Protein AF-A0A317JR10-F1 (afdb_monomer)

Mean predicted aligned error: 4.21 Å

Nearest PDB structures (foldseek):
  6n2o-assembly1_A  TM=9.061E-01  e=7.602E-23  Magnetococcus marinus MC-1
  5b46-assembly1_A  TM=8.516E-01  e=2.090E-18 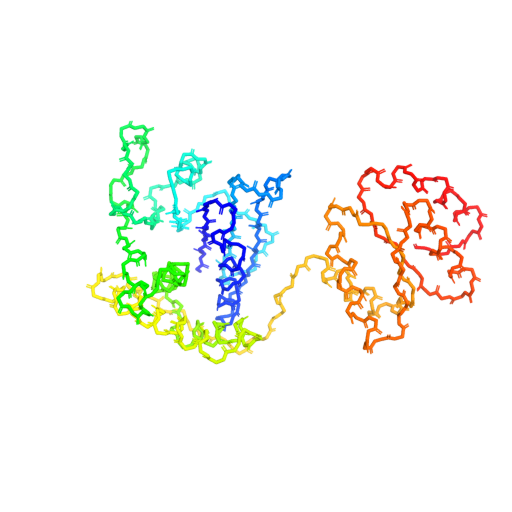 Sulfurisphaera tokodaii str. 7
  5b48-assembly1_A  TM=7.801E-01  e=1.733E-15  Sulfurisphaera tokodaii str. 7
  3g2e-assembly1_D  TM=8.354E-01  e=4.703E-12  Campylobacter jejuni
  9bt4-assembly1_F  TM=7.610E-01  e=2.482E-09  Methanosarcina acetivorans C2A

InterPro domains:
  IPR002869 Pyruvate-flavodoxin oxidoreductase, central domain [G3DSA:3.40.920.10] (1-189)
  IPR002869 Pyruvate-flavodoxin oxidoreductase, central domain [SSF53323] (1-219)
  IPR002880 Pyruvate flavodoxin/ferredoxin oxidoreductase, pyrimidine binding domain [PF01855] (210-294)
  IPR002880 Pyruvate flavodoxin/ferredoxin oxidoreductase, pyrimidine binding domain [cd07034] (203-294)
  IPR019752 Pyruvate/ketoisovalerate oxidoreductase, catalytic domain [PF01558] (4-178)
  IPR029061 Thiamin diphosphate-binding fold [SSF52518] (199-294)
  IPR050722 Pyruvate:ferredoxin/flavodoxin oxidoreductase [PTHR32154] (196-294)

Organism: NCBI:txid2081795

Solvent-accessible surface area (backbone atoms only — not comparable to full-atom values): 15747 Å² total; per-residue (Å²): 105,77,46,29,37,35,36,27,28,51,51,87,67,51,45,65,61,50,34,51,52,52,46,52,38,43,39,58,36,47,30,31,62,40,77,52,73,49,68,60,104,52,97,72,52,60,66,28,37,13,34,33,36,38,18,76,52,89,58,91,69,88,72,76,62,39,41,35,39,40,35,72,40,70,63,35,47,72,77,43,54,90,25,56,50,95,78,24,36,34,40,30,32,60,87,82,47,85,76,72,58,86,80,42,79,87,63,56,75,89,29,57,42,79,42,59,31,49,56,53,10,24,75,55,54,76,42,50,81,38,21,56,46,20,52,50,31,35,50,29,29,49,64,13,49,54,66,70,56,44,48,51,50,50,41,63,74,32,50,92,71,34,71,67,58,28,52,42,45,47,45,15,28,53,53,23,44,52,51,23,52,75,71,65,39,49,37,92,62,63,57,64,69,46,87,65,85,77,88,90,73,53,74,41,53,52,51,43,52,51,38,52,75,69,54,41,32,35,40,17,25,31,85,39,84,80,35,38,58,29,52,54,49,46,54,59,45,34,80,80,44,87,37,46,67,41,82,35,95,37,39,54,54,6,47,51,52,18,45,55,43,20,74,76,72,44,45,22,35,65,53,62,39,76,74,44,47,65,58,28,48,69,56,56,52,48,29,64,76,68,71,49,67,106

Structure (mmCIF, N/CA/C/O backbone):
data_AF-A0A317JR10-F1
#
_entry.id   AF-A0A317JR10-F1
#
loop_
_atom_site.group_PDB
_atom_site.id
_atom_site.type_symbol
_atom_site.label_atom_id
_atom_site.label_alt_id
_atom_site.label_comp_id
_atom_site.label_asym_id
_atom_site.label_entity_id
_atom_site.label_seq_id
_atom_site.pdbx_PDB_ins_code
_atom_site.Cartn_x
_atom_site.Cartn_y
_atom_site.Cartn_z
_atom_site.occupancy
_atom_site.B_iso_or_equiv
_atom_site.auth_seq_id
_atom_site.auth_comp_id
_atom_site.auth_asym_id
_atom_site.auth_atom_id
_atom_site.pdbx_PDB_model_num
ATOM 1 N N . MET A 1 1 ? -18.566 13.681 0.577 1.00 86.88 1 MET A N 1
ATOM 2 C CA . MET A 1 1 ? -18.048 12.962 1.760 1.00 86.88 1 MET A CA 1
ATOM 3 C C . MET A 1 1 ? -16.540 12.887 1.628 1.00 86.88 1 MET A C 1
ATOM 5 O O . MET A 1 1 ? -16.076 12.536 0.557 1.00 86.88 1 MET A O 1
ATOM 9 N N . VAL A 1 2 ? -15.797 13.249 2.677 1.00 93.31 2 VAL A N 1
ATOM 10 C CA . VAL A 1 2 ? -14.330 13.133 2.734 1.00 93.31 2 VAL A CA 1
ATOM 11 C C . VAL A 1 2 ? -13.972 12.500 4.073 1.00 93.31 2 VAL A C 1
ATOM 13 O O . VAL A 1 2 ? -14.478 12.935 5.108 1.00 93.31 2 VAL A O 1
ATOM 16 N N . CYS A 1 3 ? -13.129 11.473 4.062 1.00 96.56 3 CYS A N 1
ATOM 17 C CA . CYS A 1 3 ? -12.593 10.850 5.266 1.00 96.56 3 CYS A CA 1
ATOM 18 C C . CYS A 1 3 ? -11.108 10.561 5.072 1.00 96.56 3 CYS A C 1
ATOM 20 O O . CYS A 1 3 ? -10.709 9.928 4.098 1.00 96.56 3 CYS A O 1
ATOM 22 N N . ASN A 1 4 ? -10.295 11.036 6.005 1.00 97.62 4 ASN A N 1
ATOM 23 C CA . ASN A 1 4 ? -8.874 10.747 6.051 1.00 97.62 4 ASN A CA 1
ATOM 24 C C . ASN A 1 4 ? -8.627 9.728 7.164 1.00 97.62 4 ASN A C 1
ATOM 26 O O . ASN A 1 4 ? -8.672 10.069 8.350 1.00 97.62 4 ASN A O 1
ATOM 30 N N . TRP A 1 5 ? -8.478 8.462 6.789 1.00 98.50 5 TRP A N 1
ATOM 31 C CA . TRP A 1 5 ? -8.300 7.352 7.720 1.00 98.50 5 TRP A CA 1
ATOM 32 C C . TRP A 1 5 ? -6.815 7.022 7.854 1.00 98.50 5 TRP A C 1
ATOM 34 O O . TRP A 1 5 ? -6.110 6.949 6.851 1.00 98.50 5 TRP A O 1
ATOM 44 N N . LYS A 1 6 ? -6.328 6.806 9.074 1.00 98.44 6 LYS A N 1
ATOM 45 C CA . LYS A 1 6 ? -4.927 6.470 9.338 1.00 98.44 6 LYS A CA 1
ATOM 46 C C . LYS A 1 6 ? -4.831 5.340 10.346 1.00 98.44 6 LYS A C 1
ATOM 48 O O . LYS A 1 6 ? -5.554 5.331 11.338 1.00 98.44 6 LYS A O 1
ATOM 53 N N . ILE A 1 7 ? -3.916 4.410 10.110 1.00 98.06 7 ILE A N 1
ATOM 54 C CA . ILE A 1 7 ? -3.499 3.392 11.074 1.00 98.06 7 ILE A CA 1
ATOM 55 C C . ILE A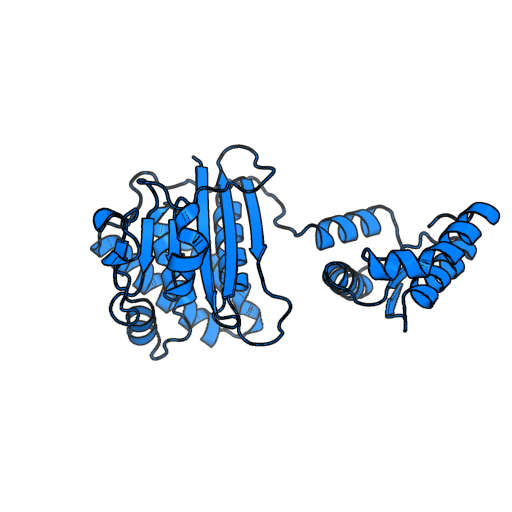 1 7 ? -2.005 3.529 11.314 1.00 98.06 7 ILE A C 1
ATOM 57 O O . ILE A 1 7 ? -1.234 3.698 10.367 1.00 98.06 7 ILE A O 1
ATOM 61 N N . ALA A 1 8 ? -1.588 3.457 12.573 1.00 97.25 8 ALA A N 1
ATOM 62 C CA . ALA A 1 8 ? -0.179 3.502 12.924 1.00 97.25 8 ALA A CA 1
ATOM 63 C C . ALA A 1 8 ? 0.147 2.553 14.076 1.00 97.25 8 ALA A C 1
ATOM 65 O O . ALA A 1 8 ? -0.720 2.172 14.865 1.00 97.25 8 ALA A O 1
ATOM 66 N N . GLY A 1 9 ? 1.413 2.155 14.139 1.00 94.56 9 GLY A N 1
ATOM 67 C CA . GLY A 1 9 ? 1.899 1.184 15.105 1.00 94.56 9 GLY A CA 1
ATOM 68 C C . GLY A 1 9 ? 3.330 0.749 14.809 1.00 94.56 9 GLY A C 1
ATOM 69 O O . GLY A 1 9 ? 4.079 1.428 14.103 1.00 94.56 9 GLY A O 1
ATOM 70 N N . ARG A 1 10 ? 3.728 -0.400 15.350 1.00 92.06 10 ARG A N 1
ATOM 71 C CA . ARG A 1 10 ? 5.064 -0.967 15.135 1.00 92.06 10 ARG A CA 1
ATOM 72 C C . ARG A 1 10 ? 5.130 -1.739 13.824 1.00 92.06 10 ARG A C 1
ATOM 74 O O . ARG A 1 10 ? 4.192 -2.437 13.437 1.00 92.06 10 ARG A O 1
ATOM 81 N N . ALA A 1 11 ? 6.295 -1.697 13.183 1.00 87.81 11 ALA A N 1
ATOM 82 C CA . ALA A 1 11 ? 6.570 -2.554 12.037 1.00 87.81 11 ALA A CA 1
ATOM 83 C C . ALA A 1 11 ? 6.317 -4.035 12.389 1.00 87.81 11 ALA A C 1
ATOM 85 O O . ALA A 1 11 ? 6.864 -4.555 13.364 1.00 87.81 11 ALA A O 1
ATOM 86 N N . GLY A 1 12 ? 5.499 -4.707 11.575 1.00 83.81 12 GLY A N 1
ATOM 87 C CA . GLY A 1 12 ? 5.075 -6.096 11.789 1.00 83.81 12 GLY A CA 1
ATOM 88 C C . GLY A 1 12 ? 3.633 -6.263 12.281 1.00 83.81 12 GLY A C 1
ATOM 89 O O . GLY A 1 12 ? 3.123 -7.376 12.230 1.00 83.81 12 GLY A O 1
ATOM 90 N N . GLU A 1 13 ? 2.943 -5.185 12.666 1.00 87.00 13 GLU A N 1
ATOM 91 C CA . GLU A 1 13 ? 1.544 -5.220 13.138 1.00 87.00 13 GLU A CA 1
ATOM 92 C C . GLU A 1 13 ? 0.498 -5.160 12.001 1.00 87.00 13 GLU A C 1
ATOM 94 O O . GLU A 1 13 ? -0.653 -4.812 12.227 1.00 87.00 13 GLU A O 1
ATOM 99 N N . GLY A 1 14 ? 0.883 -5.468 10.756 1.00 88.06 14 GLY A N 1
ATOM 100 C CA . GLY A 1 14 ? -0.060 -5.534 9.626 1.00 88.06 14 GLY A CA 1
ATOM 101 C C . GLY A 1 14 ? -0.504 -4.183 9.039 1.00 88.06 14 GLY A C 1
ATOM 102 O O . GLY A 1 14 ? -1.385 -4.146 8.191 1.00 88.06 14 GLY A O 1
ATOM 103 N N . ILE A 1 15 ? 0.137 -3.074 9.416 1.00 93.44 15 ILE A N 1
ATOM 104 C CA . ILE A 1 15 ? -0.260 -1.690 9.071 1.00 93.44 15 ILE A CA 1
ATOM 105 C C . ILE A 1 15 ? -0.403 -1.444 7.560 1.00 93.44 15 ILE A C 1
ATOM 107 O O . ILE A 1 15 ? -1.396 -0.869 7.122 1.00 93.44 15 ILE A O 1
ATOM 111 N N . SER A 1 16 ? 0.549 -1.912 6.745 1.00 91.44 16 SER A N 1
ATOM 112 C CA . SER A 1 16 ? 0.471 -1.765 5.281 1.00 91.44 16 SER A CA 1
ATOM 113 C C . SER A 1 16 ? -0.662 -2.604 4.674 1.00 91.44 16 SER A C 1
ATOM 115 O O . SER A 1 16 ? -1.392 -2.115 3.817 1.00 91.44 16 SER A O 1
ATOM 117 N N . ALA A 1 17 ? -0.866 -3.832 5.162 1.00 93.56 17 ALA A N 1
ATOM 118 C CA . ALA A 1 17 ? -1.973 -4.679 4.718 1.00 93.56 17 ALA A CA 1
ATOM 119 C C . ALA A 1 17 ? -3.330 -4.053 5.075 1.00 93.56 17 ALA A C 1
ATOM 121 O O . ALA A 1 17 ? -4.250 -4.053 4.259 1.00 93.56 17 ALA A O 1
ATOM 122 N N . ALA A 1 18 ? -3.434 -3.473 6.271 1.00 95.56 18 ALA A N 1
ATOM 123 C CA . ALA A 1 18 ? -4.622 -2.765 6.720 1.00 95.56 18 ALA A CA 1
ATOM 124 C C . ALA A 1 18 ? -4.924 -1.526 5.861 1.00 95.56 18 ALA A C 1
ATOM 126 O O . ALA A 1 18 ? -6.070 -1.343 5.450 1.00 95.56 18 ALA A O 1
ATOM 127 N N . GLY A 1 19 ? -3.900 -0.731 5.527 1.00 96.50 19 GLY A N 1
ATOM 128 C CA . GLY A 1 19 ? -4.006 0.384 4.578 1.00 96.50 19 GLY A CA 1
ATOM 129 C C . GLY A 1 19 ? -4.585 -0.041 3.233 1.00 96.50 19 GLY A C 1
ATOM 130 O O . GLY A 1 19 ? -5.631 0.466 2.821 1.00 96.50 19 GLY A O 1
ATOM 131 N N . PHE A 1 20 ? -3.985 -1.061 2.619 1.00 95.88 20 PHE A N 1
ATOM 132 C CA . PHE A 1 20 ? -4.451 -1.598 1.344 1.00 95.88 20 PHE A CA 1
ATOM 133 C C . PHE A 1 20 ? -5.894 -2.118 1.418 1.00 95.88 20 PHE A C 1
ATOM 135 O O . PHE A 1 20 ? -6.715 -1.796 0.561 1.00 95.88 20 PHE A O 1
ATOM 142 N N . MET A 1 21 ? -6.250 -2.897 2.445 1.00 97.00 21 MET A N 1
ATOM 143 C CA . MET A 1 21 ? -7.617 -3.418 2.591 1.00 97.00 21 MET A CA 1
ATOM 144 C C . MET A 1 21 ? -8.646 -2.298 2.797 1.00 97.00 21 MET A C 1
ATOM 146 O O . MET A 1 21 ? -9.731 -2.359 2.210 1.00 97.00 21 MET A O 1
ATOM 150 N N . MET A 1 22 ? -8.317 -1.256 3.570 1.00 97.75 22 MET A N 1
ATOM 151 C CA . MET A 1 22 ? -9.185 -0.085 3.734 1.00 97.75 22 MET A CA 1
ATOM 152 C C . MET A 1 22 ? -9.377 0.651 2.404 1.00 97.75 22 MET A C 1
ATOM 154 O O . MET A 1 22 ? -10.515 0.879 1.985 1.00 97.75 22 MET A O 1
ATOM 158 N N . GLY A 1 23 ? -8.283 0.959 1.699 1.00 96.44 23 GLY A N 1
ATOM 159 C CA . GLY A 1 23 ? -8.328 1.605 0.386 1.00 96.44 23 GLY A CA 1
ATOM 160 C C . GLY A 1 23 ? -9.125 0.789 -0.628 1.00 96.44 23 GLY A C 1
ATOM 161 O O . GLY A 1 23 ? -10.001 1.325 -1.305 1.00 96.44 23 GLY A O 1
ATOM 162 N N . LYS A 1 24 ? -8.919 -0.532 -0.671 1.00 95.50 24 LYS A N 1
ATOM 163 C CA . LYS A 1 24 ? -9.633 -1.435 -1.582 1.00 95.50 24 LYS A CA 1
ATOM 164 C C . LYS A 1 24 ? -11.124 -1.505 -1.260 1.00 95.50 24 LYS A C 1
ATOM 166 O O . LYS A 1 24 ? -11.950 -1.499 -2.172 1.00 95.50 24 LYS A O 1
ATOM 171 N N . THR A 1 25 ? -11.477 -1.519 0.023 1.00 96.00 25 THR A N 1
ATOM 172 C CA . THR A 1 25 ? -12.876 -1.491 0.469 1.00 96.00 25 THR A CA 1
ATOM 173 C C . THR A 1 25 ? -13.546 -0.178 0.070 1.00 96.00 25 THR A C 1
ATOM 175 O O . THR A 1 25 ? -14.631 -0.205 -0.512 1.00 96.00 25 THR A O 1
ATOM 178 N N . ALA A 1 26 ? -12.897 0.965 0.303 1.00 95.44 26 ALA A N 1
ATOM 179 C CA . ALA A 1 26 ? -13.394 2.278 -0.113 1.00 95.44 26 ALA A CA 1
ATOM 180 C C . ALA A 1 26 ? -13.529 2.391 -1.645 1.00 95.44 26 ALA A C 1
ATOM 182 O O . ALA A 1 26 ? -14.545 2.871 -2.150 1.00 95.44 26 ALA A O 1
ATOM 183 N N . GLN A 1 27 ? -12.555 1.867 -2.392 1.00 94.88 27 GLN A N 1
ATOM 184 C CA . GLN A 1 27 ? -12.569 1.832 -3.854 1.00 94.88 27 GLN A CA 1
ATOM 185 C C . GLN A 1 27 ? -13.755 1.029 -4.406 1.00 94.88 27 GLN A C 1
ATOM 187 O O . GLN A 1 27 ? -14.406 1.477 -5.347 1.00 94.88 27 GLN A O 1
ATOM 192 N N . ARG A 1 28 ? -14.102 -0.110 -3.793 1.00 93.31 28 ARG A N 1
ATOM 193 C CA . ARG A 1 28 ? -15.304 -0.890 -4.157 1.00 93.31 28 ARG A CA 1
ATOM 194 C C . ARG A 1 28 ? -16.619 -0.172 -3.866 1.00 93.31 28 ARG A C 1
ATOM 196 O O . ARG A 1 28 ? -17.640 -0.513 -4.454 1.00 93.31 28 ARG A O 1
ATOM 203 N N . HIS A 1 29 ? -16.596 0.836 -2.998 1.00 93.50 29 HIS A N 1
ATOM 204 C CA . HIS A 1 29 ? -17.731 1.731 -2.787 1.00 93.50 29 HIS A CA 1
ATOM 205 C C . HIS A 1 29 ? -17.762 2.905 -3.773 1.00 93.50 29 HIS A C 1
ATOM 207 O O . HIS A 1 29 ? -18.653 3.743 -3.691 1.00 93.50 29 HIS A O 1
ATOM 213 N N . GLY A 1 30 ? -16.820 2.981 -4.716 1.00 93.00 30 GLY A N 1
ATOM 214 C CA . GLY A 1 30 ? -16.772 4.060 -5.702 1.00 93.00 30 GLY A CA 1
ATOM 215 C C . GLY A 1 30 ? -16.091 5.326 -5.250 1.00 93.00 30 GLY A C 1
ATOM 216 O O . GLY A 1 30 ? -16.177 6.335 -5.948 1.00 93.00 30 GLY A O 1
ATOM 217 N N . LEU A 1 31 ? -15.450 5.294 -4.086 1.00 94.31 31 LEU A N 1
ATOM 218 C CA . LEU A 1 31 ? -14.734 6.447 -3.583 1.00 94.31 31 LEU A CA 1
ATOM 219 C C . LEU A 1 31 ? -13.420 6.608 -4.346 1.00 94.31 31 LEU A C 1
ATOM 221 O O . LEU A 1 31 ? -12.740 5.639 -4.693 1.00 94.31 31 LEU A O 1
ATOM 225 N N . ASN A 1 32 ? -13.057 7.862 -4.573 1.00 94.62 32 ASN A N 1
ATOM 226 C CA . ASN A 1 32 ? -11.728 8.236 -5.016 1.00 94.62 32 ASN A CA 1
ATOM 227 C C . ASN A 1 32 ? -10.798 8.119 -3.814 1.00 94.62 32 ASN A C 1
ATOM 229 O O . ASN A 1 32 ? -11.126 8.614 -2.734 1.00 94.62 32 ASN A O 1
ATOM 233 N N . ILE A 1 33 ? -9.656 7.466 -4.006 1.00 95.81 33 ILE A N 1
ATOM 234 C CA . ILE A 1 33 ? -8.728 7.151 -2.925 1.00 95.81 33 ILE A CA 1
ATOM 235 C C . ILE A 1 33 ? -7.327 7.680 -3.214 1.00 95.81 33 ILE A C 1
ATOM 237 O O . ILE A 1 33 ? -6.880 7.700 -4.360 1.00 95.81 33 ILE A O 1
ATOM 241 N N . PHE A 1 34 ? -6.624 8.063 -2.155 1.00 97.06 34 PHE A N 1
ATOM 242 C CA . PHE A 1 34 ? -5.190 8.314 -2.173 1.00 97.06 34 PHE A CA 1
ATOM 243 C C . PHE A 1 34 ? -4.584 7.634 -0.940 1.00 97.06 34 PHE A C 1
ATOM 245 O O . PHE A 1 34 ? -4.876 8.023 0.193 1.00 97.06 34 PHE A O 1
ATOM 252 N N . GLU A 1 35 ? -3.779 6.592 -1.153 1.00 96.81 35 GLU A N 1
ATOM 253 C CA . GLU A 1 35 ? -3.042 5.907 -0.087 1.00 96.81 35 GLU A CA 1
ATOM 254 C C . GLU A 1 35 ? -1.612 6.445 -0.006 1.00 96.81 35 GLU A C 1
ATOM 256 O O . GLU A 1 35 ? -0.957 6.684 -1.020 1.00 96.81 35 GLU A O 1
ATOM 261 N N . TYR A 1 36 ? -1.120 6.623 1.214 1.00 95.50 36 TYR A N 1
ATOM 262 C CA . TYR A 1 36 ? 0.267 6.957 1.489 1.00 95.50 36 TYR A CA 1
ATOM 263 C C . TYR A 1 36 ? 0.736 6.204 2.731 1.00 95.50 36 TYR A C 1
ATOM 265 O O . TYR A 1 36 ? 0.087 6.253 3.775 1.00 95.50 36 TYR A O 1
ATOM 273 N N . SER A 1 37 ? 1.860 5.504 2.620 1.00 94.00 37 SER A N 1
ATOM 274 C CA . SER A 1 37 ? 2.443 4.747 3.726 1.00 94.00 37 SER A CA 1
ATOM 275 C C . SER A 1 37 ? 3.812 5.297 4.092 1.00 94.00 37 SER A C 1
ATOM 277 O O . SER A 1 37 ? 4.637 5.563 3.219 1.00 94.00 37 SER A O 1
ATOM 279 N N . GLU A 1 38 ? 4.071 5.396 5.392 1.00 94.06 38 GLU A N 1
ATOM 280 C CA . GLU A 1 38 ? 5.354 5.815 5.945 1.00 94.06 38 GLU A CA 1
ATOM 281 C C . GLU A 1 38 ? 5.981 4.676 6.737 1.00 94.06 38 GLU A C 1
ATOM 283 O O . GLU A 1 38 ? 5.352 4.059 7.603 1.00 94.06 38 GLU A O 1
ATOM 288 N N . TYR A 1 39 ? 7.250 4.412 6.452 1.00 92.31 39 TYR A N 1
ATOM 289 C CA . TYR A 1 39 ? 8.047 3.431 7.165 1.00 92.31 39 TYR A CA 1
ATOM 290 C C . TYR A 1 39 ? 9.495 3.914 7.274 1.00 92.31 39 TYR A C 1
ATOM 292 O O . TYR A 1 39 ? 9.995 4.606 6.383 1.00 92.31 39 TYR A O 1
ATOM 300 N N . PRO A 1 40 ? 10.190 3.575 8.370 1.00 90.88 40 PRO A N 1
ATOM 301 C CA . PRO A 1 40 ? 11.578 3.949 8.544 1.00 90.88 40 PRO A CA 1
ATOM 302 C C . PRO A 1 40 ? 12.462 3.079 7.650 1.00 90.88 40 PRO A C 1
ATOM 304 O O . PRO A 1 40 ? 12.083 1.979 7.250 1.00 90.88 40 PRO A O 1
ATOM 307 N N . SER A 1 41 ? 13.695 3.524 7.409 1.00 90.75 41 SER A N 1
ATOM 308 C CA . SER A 1 41 ? 14.725 2.716 6.744 1.00 90.75 41 SER A CA 1
ATOM 309 C C . SER A 1 41 ? 15.281 1.623 7.679 1.00 90.75 41 SER A C 1
ATOM 311 O O . SER A 1 41 ? 16.484 1.549 7.927 1.00 90.75 41 SER A O 1
ATOM 313 N N . LEU A 1 42 ? 14.393 0.793 8.235 1.00 88.38 42 LEU A N 1
ATOM 314 C CA . LEU A 1 42 ? 14.677 -0.315 9.145 1.00 88.38 42 LEU A CA 1
ATOM 315 C C . LEU A 1 42 ? 13.903 -1.558 8.690 1.00 88.38 42 LEU A C 1
ATOM 317 O O . LEU A 1 42 ? 12.714 -1.488 8.404 1.00 88.38 42 LEU A O 1
ATOM 321 N N . ILE A 1 43 ? 14.567 -2.717 8.678 1.00 79.56 43 ILE A N 1
ATOM 322 C CA . ILE A 1 43 ? 13.931 -3.993 8.302 1.00 79.56 43 ILE A CA 1
ATOM 323 C C . ILE A 1 43 ? 13.040 -4.544 9.425 1.00 79.56 43 ILE A C 1
ATOM 325 O O . ILE A 1 43 ? 12.061 -5.241 9.167 1.00 79.56 43 ILE A O 1
ATOM 329 N N . ARG A 1 44 ? 13.382 -4.266 10.689 1.00 80.88 44 ARG A N 1
ATOM 330 C CA . ARG A 1 44 ? 12.614 -4.696 11.863 1.00 80.88 44 ARG A CA 1
ATOM 331 C C . ARG A 1 44 ? 12.467 -3.555 12.855 1.00 80.88 44 ARG A C 1
ATOM 333 O O . ARG A 1 44 ? 13.437 -2.863 13.154 1.00 80.88 44 ARG A O 1
ATOM 340 N N . GLY A 1 45 ? 11.271 -3.450 13.426 1.00 85.38 45 GLY A N 1
ATOM 341 C CA . GLY A 1 45 ? 10.934 -2.428 14.408 1.00 85.38 45 GLY A CA 1
ATOM 342 C C . GLY A 1 45 ? 10.741 -1.041 13.795 1.00 85.38 45 GLY A C 1
ATOM 343 O O . GLY A 1 45 ? 10.727 -0.866 12.580 1.00 85.38 45 GLY A O 1
ATOM 344 N N . GLY A 1 46 ? 10.574 -0.057 14.673 1.00 91.44 46 GLY A N 1
ATOM 345 C CA . GLY A 1 46 ? 10.231 1.307 14.288 1.00 91.44 46 GLY A CA 1
ATOM 346 C C . GLY A 1 46 ? 8.727 1.530 14.134 1.00 91.44 46 GLY A C 1
ATOM 347 O O . GLY A 1 46 ? 7.924 0.597 14.215 1.00 91.44 46 GLY A O 1
ATOM 348 N N . HIS A 1 47 ? 8.374 2.802 13.966 1.00 95.50 47 HIS A N 1
ATOM 349 C CA . HIS A 1 47 ? 7.005 3.278 13.808 1.00 95.50 47 HIS A CA 1
ATOM 350 C C . HIS A 1 47 ? 6.635 3.326 12.333 1.00 95.50 47 HIS A C 1
ATOM 352 O O . HIS A 1 47 ? 7.369 3.910 11.541 1.00 95.50 47 HIS A O 1
ATOM 358 N N . THR A 1 48 ? 5.508 2.732 11.972 1.00 95.75 48 THR A N 1
ATOM 359 C CA . THR A 1 48 ? 4.989 2.742 10.603 1.00 95.75 48 THR A CA 1
ATOM 360 C C . THR A 1 48 ? 3.557 3.247 10.606 1.00 95.75 48 THR A C 1
ATOM 362 O O . THR A 1 48 ? 2.818 2.991 11.560 1.00 95.75 48 THR A O 1
ATOM 365 N N . SER A 1 49 ? 3.148 3.916 9.533 1.00 96.94 49 SER A N 1
ATOM 366 C CA . SER A 1 49 ? 1.762 4.335 9.342 1.00 96.94 49 SER A CA 1
ATOM 367 C C . SER A 1 49 ? 1.290 4.068 7.915 1.00 96.94 49 SER A C 1
ATOM 369 O O . SER A 1 49 ? 2.088 4.054 6.977 1.00 96.94 49 SER A O 1
ATOM 371 N N . SER A 1 50 ? -0.010 3.831 7.747 1.00 97.44 50 SER A N 1
ATOM 372 C CA . SER A 1 50 ? -0.670 3.913 6.445 1.00 97.44 50 SER A CA 1
ATOM 373 C C . SER A 1 50 ? -1.882 4.824 6.551 1.00 97.44 50 SER A C 1
ATOM 375 O O . SER A 1 50 ? -2.659 4.739 7.505 1.00 97.44 50 SER A O 1
ATOM 377 N N . GLN A 1 51 ? -2.009 5.720 5.582 1.00 97.88 51 GLN A N 1
ATOM 378 C CA . GLN A 1 51 ? -3.022 6.754 5.518 1.00 97.88 51 GLN A CA 1
ATOM 379 C C . GLN A 1 51 ? -3.792 6.629 4.207 1.00 97.88 51 GLN A C 1
ATOM 381 O O . GLN A 1 51 ? -3.205 6.590 3.128 1.00 97.88 51 GLN A O 1
ATOM 386 N N . VAL A 1 52 ? -5.115 6.586 4.303 1.00 98.19 52 VAL A N 1
ATOM 387 C CA . VAL A 1 52 ? -6.043 6.432 3.187 1.00 98.19 52 VAL A CA 1
ATOM 388 C C . VAL A 1 52 ? -7.017 7.601 3.220 1.00 98.19 52 VAL A C 1
ATOM 390 O O . VAL A 1 52 ? -7.953 7.633 4.025 1.00 98.19 52 VAL A O 1
ATOM 393 N N . LEU A 1 53 ? -6.807 8.558 2.320 1.00 98.06 53 LEU A N 1
ATOM 394 C CA . LEU A 1 53 ? -7.788 9.593 2.035 1.00 98.06 53 LEU A CA 1
ATOM 395 C C . LEU A 1 53 ? -8.822 9.019 1.073 1.00 98.06 53 LEU A C 1
ATOM 397 O O . LEU A 1 53 ? -8.459 8.507 0.016 1.00 98.06 53 LEU A O 1
ATOM 401 N N . MET A 1 54 ? -10.098 9.123 1.423 1.00 96.31 54 MET A N 1
ATOM 402 C CA . MET A 1 54 ? -11.214 8.681 0.591 1.00 96.31 54 MET A CA 1
ATOM 403 C C . MET A 1 54 ? -12.263 9.784 0.453 1.00 96.31 54 MET A C 1
ATOM 405 O O . MET A 1 54 ? -12.551 10.507 1.410 1.00 96.31 54 MET A O 1
ATOM 409 N N . SER A 1 55 ? -12.817 9.930 -0.749 1.00 95.25 55 SER A N 1
ATOM 410 C CA . SER A 1 55 ? -13.735 11.018 -1.087 1.00 95.25 55 SER A CA 1
ATOM 411 C C . SER A 1 55 ? -14.701 10.639 -2.211 1.00 95.25 55 SER A C 1
ATOM 413 O O . SER A 1 55 ? -14.359 9.875 -3.114 1.00 95.25 55 SER A O 1
ATOM 415 N N . ASP A 1 56 ? -15.905 11.210 -2.203 1.00 92.62 56 ASP A N 1
ATOM 416 C CA . ASP A 1 56 ? -16.840 11.138 -3.340 1.00 92.62 56 ASP A CA 1
ATOM 417 C C . ASP A 1 56 ? -16.437 12.047 -4.515 1.00 92.62 56 ASP A C 1
ATOM 419 O O . ASP A 1 56 ? -16.964 11.910 -5.616 1.00 92.62 56 ASP A O 1
ATOM 423 N N . GLN A 1 57 ? -15.474 12.943 -4.2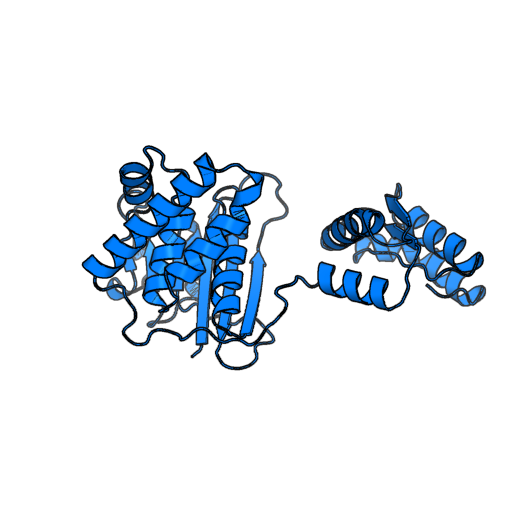99 1.00 93.12 57 GLN A N 1
ATOM 424 C CA . GLN A 1 57 ? -14.830 13.767 -5.323 1.00 93.12 57 GLN A CA 1
ATOM 425 C C . GLN A 1 57 ? -13.390 13.302 -5.585 1.00 93.12 57 GLN A C 1
ATOM 427 O O . GLN A 1 57 ? -12.775 12.740 -4.674 1.00 93.12 57 GLN A O 1
ATOM 432 N N . PRO A 1 58 ? -12.819 13.564 -6.778 1.00 94.00 58 PRO A N 1
ATOM 433 C CA . PRO A 1 58 ? -11.427 13.237 -7.086 1.00 94.00 58 PRO A CA 1
ATOM 434 C C . PRO A 1 58 ? -10.436 13.763 -6.039 1.00 94.00 58 PRO A C 1
ATOM 436 O O . PRO A 1 58 ? -10.549 14.901 -5.582 1.00 94.00 58 PRO A O 1
ATOM 439 N N . VAL A 1 59 ? -9.444 12.940 -5.692 1.00 94.56 59 VAL A N 1
ATOM 440 C CA . VAL A 1 59 ? -8.354 13.280 -4.763 1.00 94.56 59 VAL A CA 1
ATOM 441 C C . VAL A 1 59 ? -7.004 13.061 -5.435 1.00 94.56 59 VAL A C 1
ATOM 443 O O . VAL A 1 59 ? -6.822 12.094 -6.169 1.00 94.56 59 VAL A O 1
ATOM 446 N N . SER A 1 60 ? -6.059 13.968 -5.193 1.00 93.81 60 SER A N 1
ATOM 447 C CA . SER A 1 60 ? -4.736 13.957 -5.839 1.00 93.81 60 SER A CA 1
ATOM 448 C C . SER A 1 60 ? -3.563 14.056 -4.863 1.00 93.81 60 SER A C 1
ATOM 450 O O . SER A 1 60 ? -2.414 13.980 -5.288 1.00 93.81 60 SER A O 1
ATOM 452 N N . CYS A 1 61 ? -3.826 14.267 -3.575 1.00 94.94 61 CYS A N 1
ATOM 453 C CA . CYS A 1 61 ? -2.807 14.347 -2.536 1.00 94.94 61 CYS A CA 1
ATOM 454 C C . CYS A 1 61 ? -3.395 14.007 -1.164 1.00 94.94 61 CYS A C 1
ATOM 456 O O . CYS A 1 61 ? -4.612 14.033 -0.974 1.00 94.94 61 CYS A O 1
ATOM 458 N N . GLN A 1 62 ? -2.514 13.714 -0.208 1.00 95.38 62 GLN A N 1
ATOM 459 C CA . GLN A 1 62 ? -2.891 13.550 1.192 1.00 95.38 62 GLN A CA 1
ATOM 460 C C . GLN A 1 62 ? -3.271 14.876 1.852 1.00 95.38 62 GLN A C 1
ATOM 462 O O . GLN A 1 62 ? -2.851 15.956 1.432 1.00 95.38 62 GLN A O 1
ATOM 467 N N . GLN A 1 63 ? -4.026 14.766 2.942 1.00 94.88 63 GLN A N 1
ATOM 468 C CA . GLN A 1 63 ? -4.333 15.873 3.844 1.00 94.88 63 GLN A CA 1
ATOM 469 C C . GLN A 1 63 ? -3.627 15.663 5.186 1.00 94.88 63 GLN A C 1
ATOM 471 O O . GLN A 1 63 ? -3.452 14.523 5.622 1.00 94.88 63 GLN A O 1
ATOM 476 N N . LYS A 1 64 ? -3.226 16.763 5.840 1.00 95.50 64 LYS A N 1
ATOM 477 C CA . LYS A 1 64 ? -2.590 16.707 7.165 1.00 95.50 64 LYS A CA 1
ATOM 478 C C . LYS A 1 64 ? -3.562 16.177 8.221 1.00 95.50 64 LYS A C 1
ATOM 480 O O . LYS A 1 64 ? -3.198 15.301 8.990 1.00 95.50 64 LYS A O 1
ATOM 485 N N . ASP A 1 65 ? -4.787 16.696 8.231 1.00 97.00 65 ASP A N 1
ATOM 486 C CA . ASP A 1 65 ? -5.751 16.433 9.297 1.00 97.00 65 ASP A CA 1
ATOM 487 C C . ASP A 1 65 ? -6.398 15.051 9.152 1.00 97.00 65 ASP A C 1
ATOM 489 O O . ASP A 1 65 ? -6.967 14.723 8.106 1.00 97.00 65 ASP A O 1
ATOM 493 N N . VAL A 1 66 ? -6.358 14.250 10.215 1.00 97.19 66 VAL A N 1
ATOM 494 C CA . VAL A 1 66 ? -6.890 12.880 10.237 1.00 97.19 66 VAL A CA 1
ATOM 495 C C . VAL A 1 66 ? -8.322 12.870 10.771 1.00 97.19 66 VAL A C 1
ATOM 497 O O . VAL A 1 66 ? -8.621 13.420 11.830 1.00 97.19 66 VAL A O 1
ATOM 500 N N . SER A 1 67 ? -9.232 12.203 10.061 1.00 97.56 67 SER A N 1
ATOM 501 C CA . SER A 1 67 ? -10.621 12.012 10.497 1.00 97.56 67 SER A CA 1
ATOM 502 C C . SER A 1 67 ? -10.755 10.847 11.478 1.00 97.56 67 SER A C 1
ATOM 504 O O . SER A 1 67 ? -11.466 10.956 12.477 1.00 97.56 67 SER A O 1
ATOM 506 N N . ILE A 1 68 ? -10.087 9.726 11.191 1.00 98.25 68 ILE A N 1
ATOM 507 C CA . ILE A 1 68 ? -10.099 8.519 12.026 1.00 98.25 68 ILE A CA 1
ATOM 508 C C . ILE A 1 68 ? -8.668 8.017 12.179 1.00 98.25 68 ILE A C 1
ATOM 510 O O . ILE A 1 68 ? -8.010 7.733 11.181 1.00 98.25 68 ILE A O 1
ATOM 514 N N . MET A 1 69 ? -8.221 7.874 13.422 1.00 98.00 69 MET A N 1
ATOM 515 C CA . MET A 1 69 ? -6.919 7.327 13.779 1.00 98.00 69 MET A CA 1
ATOM 516 C C . MET A 1 69 ? -7.085 5.977 14.474 1.00 98.00 69 MET A C 1
ATOM 518 O O . MET A 1 69 ? -7.692 5.905 15.538 1.00 98.00 69 MET A O 1
ATOM 522 N N . VAL A 1 70 ? -6.517 4.917 13.907 1.00 98.25 70 VAL A N 1
ATOM 523 C CA . VAL A 1 70 ? -6.355 3.612 14.555 1.00 98.25 70 VAL A CA 1
ATOM 524 C C . VAL A 1 70 ? -4.980 3.573 15.210 1.00 98.25 70 VAL A C 1
ATOM 526 O O . VAL A 1 70 ? -3.958 3.440 14.534 1.00 98.25 70 VAL A O 1
ATOM 529 N N . ALA A 1 71 ? -4.958 3.705 16.534 1.00 96.88 71 ALA A N 1
ATOM 530 C CA . ALA A 1 71 ? -3.735 3.731 17.322 1.00 96.88 71 ALA A CA 1
ATOM 531 C C . ALA A 1 71 ? -3.457 2.352 17.932 1.00 96.88 71 ALA A C 1
ATOM 533 O O . ALA A 1 71 ? -4.181 1.900 18.821 1.00 96.88 71 ALA A O 1
ATOM 534 N N . LEU A 1 72 ? -2.389 1.692 17.476 1.00 95.00 72 LEU A N 1
ATOM 535 C CA . LEU A 1 72 ? -1.978 0.379 17.994 1.00 95.00 72 LEU A CA 1
ATOM 536 C C . LEU A 1 72 ? -0.995 0.478 19.174 1.00 95.00 72 LEU A C 1
ATOM 538 O O . LEU A 1 72 ? -0.693 -0.518 19.825 1.00 95.00 72 LEU A O 1
ATOM 542 N N . ASN A 1 73 ? -0.485 1.678 19.471 1.00 94.06 73 ASN A N 1
ATOM 543 C CA . ASN A 1 73 ? 0.399 1.955 20.606 1.00 94.06 73 ASN A CA 1
ATOM 544 C C . ASN A 1 73 ? 0.398 3.455 20.978 1.00 94.06 73 ASN A C 1
ATOM 546 O O . ASN A 1 73 ? -0.215 4.272 20.293 1.00 94.06 73 ASN A O 1
ATOM 550 N N . GLU A 1 74 ? 1.112 3.838 22.046 1.00 95.00 74 GLU A N 1
ATOM 551 C CA . GLU A 1 74 ? 1.238 5.250 22.457 1.00 95.00 74 GLU A CA 1
ATOM 552 C C . GLU A 1 74 ? 1.967 6.113 21.409 1.00 95.00 74 GLU A C 1
ATOM 554 O O . GLU A 1 74 ? 1.595 7.268 21.208 1.00 95.00 74 GLU A O 1
ATOM 559 N N . ASP A 1 75 ? 2.957 5.565 20.692 1.00 95.50 75 ASP A N 1
ATOM 560 C CA . ASP A 1 75 ? 3.690 6.302 19.649 1.00 95.50 75 ASP A CA 1
ATOM 561 C C . ASP A 1 75 ? 2.773 6.766 18.512 1.00 95.50 75 ASP A C 1
ATOM 563 O O . ASP A 1 75 ? 2.971 7.845 17.959 1.00 95.50 75 ASP A O 1
ATOM 567 N N . SER A 1 76 ? 1.715 6.007 18.234 1.00 95.81 76 SER A N 1
ATOM 568 C CA . SER A 1 76 ? 0.668 6.365 17.277 1.00 95.81 76 SER A CA 1
ATOM 569 C C . SER A 1 76 ? -0.064 7.645 17.682 1.00 95.81 76 SER A C 1
ATOM 571 O O . SER A 1 76 ? -0.455 8.425 16.825 1.00 95.81 76 SER A O 1
ATOM 573 N N . ILE A 1 77 ? -0.212 7.909 18.980 1.00 96.69 77 ILE A N 1
ATOM 574 C CA . ILE A 1 77 ? -0.766 9.175 19.469 1.00 96.69 77 ILE A CA 1
ATOM 575 C C . ILE A 1 77 ? 0.318 10.249 19.460 1.00 96.69 77 ILE A C 1
ATOM 577 O O . ILE A 1 77 ? 0.150 11.306 18.851 1.00 96.69 77 ILE A O 1
ATOM 581 N N . ARG A 1 78 ? 1.460 9.959 20.086 1.00 96.19 78 ARG A N 1
ATOM 582 C CA . ARG A 1 78 ? 2.548 10.917 20.299 1.00 96.19 78 ARG A CA 1
ATOM 583 C C . ARG A 1 78 ? 3.088 11.522 19.006 1.00 96.19 78 ARG A C 1
ATOM 585 O O . ARG A 1 78 ? 3.346 12.719 18.971 1.00 96.19 78 ARG A O 1
ATOM 592 N N . LEU A 1 79 ? 3.279 10.710 17.966 1.00 96.50 79 LEU A N 1
ATOM 593 C CA . LEU A 1 79 ? 3.885 11.142 16.702 1.00 96.50 79 LEU A CA 1
ATOM 594 C C . LEU A 1 79 ? 2.895 11.828 15.755 1.00 96.50 79 LEU A C 1
ATOM 596 O O . LEU A 1 79 ? 3.329 12.569 14.882 1.00 96.50 79 LEU A O 1
ATOM 600 N N . HIS A 1 80 ? 1.589 11.620 15.943 1.00 96.56 80 HIS A N 1
ATOM 601 C CA . HIS A 1 80 ? 0.545 12.146 15.056 1.00 96.56 80 HIS A CA 1
ATOM 602 C C . HIS A 1 80 ? -0.377 13.166 15.739 1.00 96.56 80 HIS A C 1
ATOM 604 O O . HIS A 1 80 ? -1.372 13.580 15.156 1.00 96.56 80 HIS A O 1
ATOM 610 N N . THR A 1 81 ? -0.057 13.619 16.958 1.00 95.25 81 THR A N 1
ATOM 611 C CA . THR A 1 81 ? -0.911 14.556 17.717 1.00 95.25 81 THR A CA 1
ATOM 612 C C . THR A 1 81 ? -1.202 15.849 16.942 1.00 95.25 81 THR A C 1
ATOM 614 O O . THR A 1 81 ? -2.300 16.388 17.043 1.00 95.25 81 THR A O 1
ATOM 617 N N . GLU A 1 82 ? -0.254 16.336 16.136 1.00 95.31 82 GLU A N 1
ATOM 618 C CA . GLU A 1 82 ? -0.437 17.542 15.312 1.00 95.31 82 GLU A CA 1
ATOM 619 C C . GLU A 1 82 ? -1.371 17.357 14.106 1.00 95.31 82 GLU A C 1
ATOM 621 O O . GLU A 1 82 ? -1.722 18.336 13.448 1.00 95.31 82 GLU A O 1
ATOM 626 N N . GLU A 1 83 ? -1.729 16.118 13.780 1.00 96.56 83 GLU A N 1
ATOM 627 C CA . GLU A 1 83 ? -2.669 15.771 12.710 1.00 96.56 83 GLU A CA 1
ATOM 628 C C . GLU A 1 83 ? -4.111 15.683 13.235 1.00 96.56 83 GLU A C 1
ATOM 630 O O . GLU A 1 83 ? -5.054 15.501 12.463 1.00 96.56 83 GLU A O 1
ATOM 635 N N . PHE A 1 84 ? -4.305 15.769 14.556 1.00 96.81 84 PHE A N 1
ATOM 636 C CA . PHE A 1 84 ? -5.615 15.632 15.177 1.00 96.81 84 PHE A CA 1
ATOM 637 C C . PHE A 1 84 ? -6.314 16.986 15.294 1.00 96.81 84 PHE A C 1
ATOM 639 O O . PHE A 1 84 ? -5.768 17.975 15.780 1.00 96.81 84 PHE A O 1
ATOM 646 N N . THR A 1 85 ? -7.580 16.999 14.898 1.00 95.44 85 THR A N 1
ATOM 647 C CA . THR A 1 85 ? -8.511 18.114 15.084 1.00 95.44 85 THR A CA 1
ATOM 648 C C . THR A 1 85 ? -9.532 17.742 16.154 1.00 95.44 85 THR A C 1
ATOM 650 O O . THR A 1 85 ? -9.614 16.584 16.553 1.00 95.44 85 THR A O 1
ATOM 653 N N . ALA A 1 86 ? -10.386 18.676 16.581 1.00 94.12 86 ALA A N 1
ATOM 654 C CA . ALA A 1 86 ? -11.473 18.369 17.520 1.00 94.12 86 ALA A CA 1
ATOM 655 C C . ALA A 1 86 ? -12.484 17.326 16.988 1.00 94.12 86 ALA A C 1
ATOM 657 O O . ALA A 1 86 ? -13.226 16.736 17.769 1.00 94.12 86 ALA A O 1
ATOM 658 N N . ALA A 1 87 ? -12.523 17.099 15.668 1.00 94.25 87 ALA A N 1
ATOM 659 C CA . ALA A 1 87 ? -13.411 16.133 15.023 1.00 94.25 87 ALA A CA 1
ATOM 660 C C . ALA A 1 87 ? -12.781 14.740 14.847 1.00 94.25 87 ALA A C 1
ATOM 662 O O . ALA A 1 87 ? -13.484 13.798 14.474 1.00 94.25 87 ALA A O 1
ATOM 663 N N . THR A 1 88 ? -11.474 14.596 15.091 1.00 97.38 88 THR A N 1
ATOM 664 C CA . THR A 1 88 ? -10.766 13.323 14.925 1.00 97.38 88 THR A CA 1
ATOM 665 C C . THR A 1 88 ? -11.300 12.285 15.904 1.00 97.38 88 THR A C 1
ATOM 667 O O . THR A 1 88 ? -11.397 12.556 17.100 1.00 97.38 88 THR A O 1
ATOM 670 N N . LYS A 1 89 ? -11.608 11.087 15.402 1.00 97.81 89 LYS A N 1
ATOM 671 C CA . LYS A 1 89 ? -11.963 9.913 16.211 1.00 97.81 89 LYS A CA 1
ATOM 672 C C . LYS A 1 89 ? -10.744 9.010 16.361 1.00 97.81 89 LYS A C 1
ATOM 674 O O . LYS A 1 89 ? -10.147 8.623 15.361 1.00 97.81 89 LYS A O 1
ATOM 679 N N . ILE A 1 90 ? -10.392 8.652 17.587 1.00 98.00 90 ILE A N 1
ATOM 680 C CA . ILE A 1 90 ? -9.212 7.844 17.904 1.00 98.00 90 ILE A CA 1
ATOM 681 C C . ILE A 1 90 ? -9.684 6.475 18.391 1.00 98.00 90 ILE A C 1
ATOM 683 O O . ILE A 1 90 ? -10.215 6.359 19.493 1.00 98.00 90 ILE A O 1
ATOM 687 N N . LEU A 1 91 ? -9.501 5.440 17.572 1.00 98.06 91 LEU A N 1
ATOM 688 C CA . LEU A 1 91 ? -9.741 4.051 17.954 1.00 98.06 91 LEU A CA 1
ATOM 689 C C . LEU A 1 91 ? -8.523 3.518 18.703 1.00 98.06 91 LEU A C 1
ATOM 691 O O . LEU A 1 91 ? -7.417 3.500 18.159 1.00 98.06 91 LEU A O 1
ATOM 695 N N . LEU A 1 92 ? -8.740 3.079 19.941 1.00 96.31 92 LEU A N 1
ATOM 696 C CA . LEU A 1 92 ? -7.674 2.636 20.833 1.00 96.31 92 LEU A CA 1
ATOM 697 C C . LEU A 1 92 ? -8.144 1.479 21.719 1.00 96.31 92 LEU A C 1
ATOM 699 O O . LEU A 1 92 ? -9.205 1.540 22.347 1.00 96.31 92 LEU A O 1
ATOM 703 N N . ASP A 1 93 ? -7.307 0.458 21.859 1.00 95.12 93 ASP A N 1
ATOM 704 C CA . ASP A 1 93 ? -7.509 -0.574 22.871 1.00 95.12 93 ASP A CA 1
ATOM 705 C C . ASP A 1 93 ? -6.995 -0.090 24.234 1.00 95.12 93 ASP A C 1
ATOM 707 O O . ASP A 1 93 ? -5.849 -0.315 24.619 1.00 95.12 93 ASP A O 1
ATOM 711 N N . THR A 1 94 ? -7.856 0.603 24.983 1.00 91.75 94 THR A N 1
ATOM 712 C CA . THR A 1 94 ? -7.531 1.099 26.328 1.00 91.75 94 THR A CA 1
ATOM 713 C C . THR A 1 94 ? -7.337 -0.001 27.373 1.00 91.75 94 THR A C 1
ATOM 715 O O . THR A 1 94 ? -6.876 0.306 28.476 1.00 91.75 94 THR A O 1
ATOM 718 N N . ASP A 1 95 ? -7.675 -1.263 27.087 1.00 89.94 95 ASP A N 1
ATOM 719 C CA . ASP A 1 95 ? -7.383 -2.371 28.005 1.00 89.94 95 ASP A CA 1
ATOM 720 C C . ASP A 1 95 ? -5.891 -2.700 27.977 1.00 89.94 95 ASP A C 1
ATOM 722 O O . ASP A 1 95 ? -5.280 -2.881 29.035 1.00 89.94 95 ASP A O 1
ATOM 726 N N . THR A 1 96 ? -5.299 -2.702 26.781 1.00 87.75 96 THR A N 1
ATOM 727 C CA . THR A 1 96 ? -3.889 -3.044 26.554 1.00 87.75 96 THR A CA 1
ATOM 728 C C . THR A 1 96 ? -2.963 -1.828 26.561 1.00 87.75 96 THR A C 1
ATOM 730 O O . THR A 1 96 ? -1.833 -1.927 27.041 1.00 87.75 96 THR A O 1
ATOM 733 N N . ILE A 1 97 ? -3.434 -0.669 26.097 1.00 90.69 97 ILE A N 1
ATOM 734 C CA . ILE A 1 97 ? -2.635 0.552 25.958 1.00 90.69 97 ILE A CA 1
ATOM 735 C C . ILE A 1 97 ? -3.091 1.571 27.004 1.00 90.69 97 ILE A C 1
ATOM 737 O O . ILE A 1 97 ? -4.191 2.123 26.940 1.00 90.69 97 ILE A O 1
ATOM 741 N N . LYS A 1 98 ? -2.229 1.839 27.988 1.00 91.31 98 LYS A N 1
ATOM 742 C CA . LYS A 1 98 ? -2.471 2.856 29.018 1.00 91.31 98 LYS A CA 1
ATOM 743 C C . LYS A 1 98 ? -1.769 4.149 28.626 1.00 91.31 98 LYS A C 1
ATOM 745 O O . LYS A 1 98 ? -0.545 4.202 28.613 1.00 91.31 98 LYS A O 1
ATOM 750 N N . ILE A 1 99 ? -2.557 5.174 28.312 1.00 92.19 99 ILE A N 1
ATOM 751 C CA . ILE A 1 99 ? -2.062 6.492 27.912 1.00 92.19 99 ILE A CA 1
ATOM 752 C C . ILE A 1 99 ? -2.262 7.476 29.059 1.00 92.19 99 ILE A C 1
ATOM 754 O O . ILE A 1 99 ? -3.347 7.575 29.630 1.00 92.19 99 ILE A O 1
ATOM 758 N N . ASP A 1 100 ? -1.205 8.218 29.372 1.00 92.88 100 ASP A N 1
ATOM 759 C CA . ASP A 1 100 ? -1.287 9.386 30.240 1.00 92.88 100 ASP A CA 1
ATOM 760 C C . ASP A 1 100 ? -1.746 10.601 29.422 1.00 92.88 100 ASP A C 1
ATOM 762 O O . ASP A 1 100 ? -0.949 11.281 28.772 1.00 92.88 100 ASP A O 1
ATOM 766 N N . TRP A 1 101 ? -3.053 10.859 29.444 1.00 92.44 101 TRP A N 1
ATOM 767 C CA . TRP A 1 101 ? -3.683 11.940 28.681 1.00 92.44 101 TRP A CA 1
ATOM 768 C C . TRP A 1 101 ? -3.234 13.343 29.105 1.00 92.44 101 TRP A C 1
ATOM 770 O O . TRP A 1 101 ? -3.391 14.281 28.328 1.00 92.44 101 TRP A O 1
ATOM 780 N N . SER A 1 102 ? -2.613 13.506 30.281 1.00 92.31 102 SER A N 1
ATOM 781 C CA . SER A 1 102 ? -2.067 14.806 30.703 1.00 92.31 102 SER A CA 1
ATOM 782 C C . SER A 1 102 ? -0.955 15.314 29.775 1.00 92.31 102 SER A C 1
ATOM 784 O O . SER A 1 102 ? -0.748 16.522 29.661 1.00 92.31 102 SER A O 1
ATOM 786 N N . LYS A 1 103 ? -0.288 14.401 29.054 1.00 93.62 103 LYS A N 1
ATOM 787 C CA . LYS A 1 103 ? 0.730 14.717 28.042 1.00 93.62 103 LYS A CA 1
ATOM 788 C C . LYS A 1 103 ? 0.146 15.236 26.726 1.00 93.62 103 LYS A C 1
ATOM 790 O O . LYS A 1 103 ? 0.881 15.829 25.941 1.00 93.62 103 LYS A O 1
ATOM 795 N N . TYR A 1 104 ? -1.149 15.025 26.483 1.00 93.56 104 TYR A N 1
ATOM 796 C CA . TYR A 1 104 ? -1.820 15.332 25.216 1.00 93.56 104 TYR A CA 1
ATOM 797 C C . TYR A 1 104 ? -3.039 16.243 25.447 1.00 93.56 104 TYR A C 1
ATOM 799 O O . TYR A 1 104 ? -4.168 15.847 25.160 1.00 93.56 104 TYR A O 1
ATOM 807 N N . PRO A 1 105 ? -2.845 17.476 25.959 1.00 91.44 105 PRO A N 1
ATOM 808 C CA . PRO A 1 105 ? -3.943 18.348 26.395 1.00 91.44 105 PRO A CA 1
ATOM 809 C C . PRO A 1 105 ? -4.867 18.810 25.259 1.00 91.44 105 PRO A C 1
ATOM 811 O O . PRO A 1 105 ? -5.963 19.302 25.517 1.00 91.44 105 PRO A O 1
ATOM 814 N N . THR A 1 106 ? -4.432 18.679 24.005 1.00 91.38 106 THR A N 1
ATOM 815 C CA . THR A 1 106 ? -5.233 18.987 22.814 1.00 91.38 106 THR A CA 1
ATOM 816 C C . THR A 1 106 ? -6.237 17.887 22.472 1.00 91.38 106 THR A C 1
ATOM 818 O O . THR A 1 106 ? -7.193 18.159 21.748 1.00 91.38 106 THR A O 1
ATOM 821 N N . ILE A 1 107 ? -6.046 16.668 22.990 1.00 93.56 107 ILE A N 1
ATOM 822 C CA . ILE A 1 107 ? -6.925 15.525 22.743 1.00 93.56 107 ILE A CA 1
ATOM 823 C C . ILE A 1 107 ? -8.005 15.490 23.821 1.00 93.56 107 ILE A C 1
ATOM 825 O O . ILE A 1 107 ? -7.728 15.362 25.013 1.00 93.56 107 ILE A O 1
ATOM 829 N N . GLN A 1 108 ? -9.260 15.573 23.396 1.00 91.44 108 GLN A N 1
ATOM 830 C CA . GLN A 1 108 ? -10.403 15.472 24.293 1.00 91.44 108 GLN A CA 1
ATOM 831 C C . GLN A 1 108 ? -10.785 14.005 24.505 1.00 91.44 108 GLN A C 1
ATOM 833 O O . GLN A 1 108 ? -10.781 13.207 23.570 1.00 91.44 108 GLN A O 1
ATOM 838 N N . GLN A 1 109 ? -11.217 13.652 25.718 1.00 87.88 109 GLN A N 1
ATOM 839 C CA . GLN A 1 109 ? -11.651 12.284 26.032 1.00 87.88 109 GLN A CA 1
ATOM 840 C C . GLN A 1 109 ? -12.810 11.804 25.137 1.00 87.88 109 GLN A C 1
ATOM 842 O O . GLN A 1 109 ? -12.918 10.616 24.855 1.00 87.88 109 GLN A O 1
ATOM 847 N N . SER A 1 110 ? -13.653 12.724 24.659 1.00 90.19 110 SER A N 1
ATOM 848 C CA . SER A 1 110 ? -14.755 12.459 23.721 1.00 90.19 110 SER A CA 1
ATOM 849 C C . SER A 1 110 ? -14.297 11.949 22.351 1.00 90.19 110 SER A C 1
ATOM 851 O O . SER A 1 110 ? -15.093 11.352 21.629 1.00 90.19 11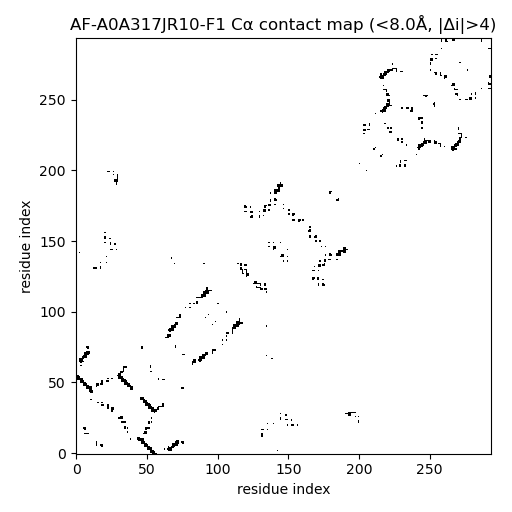0 SER A O 1
ATOM 853 N N . GLN A 1 111 ? -13.034 12.177 21.985 1.00 93.88 111 GLN A N 1
ATOM 854 C CA . GLN A 1 111 ? -12.445 11.706 20.733 1.00 93.88 111 GLN A CA 1
ATOM 855 C C . GLN A 1 111 ? -12.006 10.245 20.813 1.00 93.88 111 GLN A C 1
ATOM 857 O O . GLN A 1 111 ? -11.873 9.587 19.781 1.00 93.88 111 GLN A O 1
ATOM 862 N N . VAL A 1 112 ? -11.763 9.739 22.024 1.00 96.00 112 VAL A N 1
ATOM 863 C CA . VAL A 1 112 ? -11.209 8.407 22.257 1.00 96.00 112 VAL A CA 1
ATOM 864 C C . VAL A 1 112 ? -12.338 7.388 22.305 1.00 96.00 112 VAL A C 1
ATOM 866 O O . VAL A 1 112 ? -13.206 7.428 23.176 1.00 96.00 112 VAL A O 1
ATOM 869 N N . ILE A 1 113 ? -12.300 6.439 21.378 1.00 96.94 113 ILE A N 1
ATOM 870 C CA . ILE A 1 113 ? -13.246 5.334 21.279 1.00 96.94 113 ILE A CA 1
ATOM 871 C C . ILE A 1 113 ? -12.500 4.066 21.675 1.00 96.94 113 ILE A C 1
ATOM 873 O O . ILE A 1 113 ? -11.594 3.610 20.972 1.00 96.94 113 ILE A O 1
ATOM 877 N N . HIS A 1 114 ? -12.892 3.495 22.812 1.00 96.44 114 HIS A N 1
ATOM 878 C CA . HIS A 1 114 ? -12.344 2.222 23.247 1.00 96.44 114 HIS A CA 1
ATOM 879 C C . HIS A 1 114 ? -12.824 1.093 22.332 1.00 96.44 114 HIS A C 1
ATOM 881 O O . HIS A 1 114 ? -14.026 0.856 22.199 1.00 96.44 114 HIS A O 1
ATOM 887 N N . VAL A 1 115 ? -11.872 0.373 21.742 1.00 96.38 115 VAL A N 1
ATOM 888 C CA . VAL A 1 115 ? -12.132 -0.854 20.990 1.00 96.38 115 VAL A CA 1
ATOM 889 C C . VAL A 1 115 ? -11.161 -1.931 21.475 1.00 96.38 115 VAL A C 1
ATOM 891 O O . VAL A 1 115 ? -9.961 -1.802 21.239 1.00 96.38 115 VAL A O 1
ATOM 894 N N . PRO A 1 116 ? -11.631 -2.999 22.141 1.00 95.12 116 PRO A N 1
ATOM 895 C CA . PRO A 1 116 ? -10.758 -4.043 22.668 1.00 95.12 116 PRO A CA 1
ATOM 896 C C . PRO A 1 116 ? -10.335 -5.016 21.551 1.00 95.12 116 PRO A C 1
ATOM 898 O O . PRO A 1 116 ? -10.793 -6.162 21.500 1.00 95.12 116 PRO A O 1
ATOM 901 N N . PHE A 1 117 ? -9.483 -4.548 20.626 1.00 93.81 117 PHE A N 1
ATOM 902 C CA . PHE A 1 117 ? -9.120 -5.246 19.381 1.00 93.81 117 PHE A CA 1
ATOM 903 C C . PHE A 1 117 ? -8.690 -6.697 19.625 1.00 93.81 117 PHE A C 1
ATOM 905 O O . PHE A 1 117 ? -9.243 -7.629 19.037 1.00 93.81 117 PHE A O 1
ATOM 912 N N . ALA A 1 118 ? -7.742 -6.891 20.548 1.00 92.50 118 ALA A N 1
ATOM 913 C CA . ALA A 1 118 ? -7.165 -8.200 20.833 1.00 92.50 118 ALA A CA 1
ATOM 914 C C . ALA A 1 118 ? -8.167 -9.153 21.491 1.00 92.50 118 ALA A C 1
ATOM 916 O O . ALA A 1 118 ? -8.112 -10.363 21.259 1.00 92.50 118 ALA A O 1
ATOM 917 N N . LYS A 1 119 ? -9.080 -8.616 22.309 1.00 94.38 119 LYS A N 1
ATOM 918 C CA . LYS A 1 119 ? -10.120 -9.398 22.978 1.00 94.38 119 LYS A CA 1
ATOM 919 C C . LYS A 1 119 ? -11.167 -9.871 21.978 1.00 94.38 119 LYS A C 1
ATOM 921 O O . LYS A 1 119 ? -11.432 -11.063 21.930 1.00 94.38 119 LYS A O 1
ATOM 926 N N . ILE A 1 120 ? -11.677 -8.975 21.129 1.00 94.44 120 ILE A N 1
ATOM 927 C CA . ILE A 1 120 ? -12.654 -9.328 20.085 1.00 94.44 120 ILE A CA 1
ATOM 928 C C . ILE A 1 120 ? -12.063 -10.386 19.146 1.00 94.44 120 ILE A C 1
ATOM 930 O O . ILE A 1 120 ? -12.707 -11.399 18.879 1.00 94.44 120 ILE A O 1
ATOM 934 N N . ALA A 1 121 ? -10.816 -10.200 18.699 1.00 92.94 121 ALA A N 1
ATOM 935 C CA . ALA A 1 121 ? -10.140 -11.174 17.845 1.00 92.94 121 ALA A CA 1
ATOM 936 C C . ALA A 1 121 ? -9.997 -12.544 18.533 1.00 92.94 121 ALA A C 1
ATOM 938 O O . ALA A 1 121 ? -10.288 -13.578 17.923 1.00 92.94 121 ALA A O 1
ATOM 939 N N . ARG A 1 122 ? -9.593 -12.558 19.812 1.00 93.50 122 ARG A N 1
ATOM 940 C CA . ARG A 1 122 ? -9.410 -13.786 20.597 1.00 93.50 122 ARG A CA 1
ATOM 941 C C . ARG A 1 122 ? -10.725 -14.504 20.870 1.00 93.50 122 ARG A C 1
ATOM 943 O O . ARG A 1 122 ? -10.774 -15.717 20.701 1.00 93.50 122 ARG A O 1
ATOM 950 N N . ASP A 1 123 ? -11.765 -13.783 21.260 1.00 92.94 123 ASP A N 1
ATOM 951 C CA . ASP A 1 123 ? -13.074 -14.366 21.564 1.00 92.94 123 ASP A CA 1
ATOM 952 C C . ASP A 1 123 ? -13.713 -14.952 20.291 1.00 92.94 123 ASP A C 1
ATOM 954 O O . ASP A 1 123 ? -14.346 -16.008 20.332 1.00 92.94 123 ASP A O 1
ATOM 958 N N . ALA A 1 124 ? -13.471 -14.326 19.133 1.00 90.50 124 ALA A N 1
ATOM 959 C CA . ALA A 1 124 ? -13.939 -14.819 17.844 1.00 90.50 124 ALA A CA 1
ATOM 960 C C . ALA A 1 124 ? -13.138 -16.035 17.341 1.00 90.50 124 ALA A C 1
ATOM 962 O O . ALA A 1 124 ? -13.726 -17.037 16.931 1.00 90.50 124 ALA A O 1
ATOM 963 N N . THR A 1 125 ? -11.804 -15.977 17.349 1.00 88.06 125 THR A N 1
ATOM 964 C CA . THR A 1 125 ? -10.948 -16.930 16.601 1.00 88.06 125 THR A CA 1
ATOM 965 C C . THR A 1 125 ? -10.100 -17.849 17.480 1.00 88.06 125 THR A C 1
ATOM 967 O O . THR A 1 125 ? -9.449 -18.762 16.983 1.00 88.06 125 THR A O 1
ATOM 970 N N . GLY A 1 126 ? -10.057 -17.607 18.790 1.00 83.62 126 GLY A N 1
ATOM 971 C CA . GLY A 1 126 ? -9.104 -18.233 19.710 1.00 83.62 126 GLY A CA 1
ATOM 972 C C . GLY A 1 126 ? -7.692 -17.632 19.656 1.00 83.62 126 GLY A C 1
ATOM 973 O O . GLY A 1 126 ? -6.856 -17.968 20.496 1.00 83.62 126 GLY A O 1
ATOM 974 N N . LYS A 1 127 ? -7.407 -16.718 18.716 1.00 85.44 127 LYS A N 1
ATOM 975 C CA . LYS A 1 127 ? -6.097 -16.076 18.504 1.00 85.44 127 LYS A CA 1
ATOM 976 C C . LYS A 1 127 ? -6.247 -14.550 18.476 1.00 85.44 127 LYS A C 1
ATOM 978 O O . LYS A 1 127 ? -7.288 -14.023 18.119 1.00 85.44 127 LYS A O 1
ATOM 983 N N . SER A 1 128 ? -5.194 -13.806 18.813 1.00 82.50 128 SER A N 1
ATOM 984 C CA . SER A 1 128 ? -5.207 -12.330 18.744 1.00 82.50 128 SER A CA 1
ATOM 985 C C . SER A 1 128 ? -4.675 -11.766 17.421 1.00 82.50 128 SER A C 1
ATOM 987 O O . SER A 1 128 ? -4.534 -10.554 17.292 1.00 82.50 128 SER A O 1
ATOM 989 N N . LEU A 1 129 ? -4.340 -12.624 16.451 1.00 82.56 129 LEU A N 1
ATOM 990 C CA . LEU A 1 129 ? -3.659 -12.208 15.222 1.00 82.56 129 LEU A CA 1
ATOM 991 C C . LEU A 1 129 ? -4.518 -11.271 14.358 1.00 82.56 129 LEU A C 1
ATOM 993 O O . LEU A 1 129 ? -3.976 -10.340 13.785 1.00 82.56 129 LEU A O 1
ATOM 997 N N . ALA A 1 130 ? -5.840 -11.461 14.343 1.00 87.25 130 ALA A N 1
ATOM 998 C CA . ALA A 1 130 ? -6.786 -10.674 13.545 1.00 87.25 130 ALA A CA 1
ATOM 999 C C . ALA A 1 130 ? -7.192 -9.328 14.192 1.00 87.25 130 ALA A C 1
ATOM 1001 O O . ALA A 1 130 ? -8.291 -8.824 13.957 1.00 87.25 130 ALA A O 1
ATOM 1002 N N . SER A 1 131 ? -6.350 -8.757 15.062 1.00 91.00 131 SER A N 1
ATOM 1003 C CA . SER A 1 131 ? -6.649 -7.483 15.745 1.00 91.00 131 SER A CA 1
ATOM 1004 C C . SER A 1 131 ? -6.732 -6.304 14.767 1.00 91.00 131 SER A C 1
ATOM 1006 O O . SER A 1 131 ? -7.544 -5.398 14.949 1.00 91.00 131 SER A O 1
ATOM 1008 N N . ASP A 1 132 ? -5.926 -6.338 13.707 1.00 91.44 132 ASP A N 1
ATOM 1009 C CA . ASP A 1 132 ? -5.948 -5.388 12.595 1.00 91.44 132 ASP A CA 1
ATOM 1010 C C . ASP A 1 132 ? -7.280 -5.439 11.830 1.00 91.44 132 ASP A C 1
ATOM 1012 O O . ASP A 1 132 ? -7.884 -4.397 11.570 1.00 91.44 132 ASP A O 1
ATOM 1016 N N . ILE A 1 133 ? -7.800 -6.639 11.556 1.00 95.38 133 ILE A N 1
ATOM 1017 C CA . ILE A 1 133 ? -9.110 -6.829 10.917 1.00 95.38 133 ILE A CA 1
ATOM 1018 C C . ILE A 1 133 ? -10.242 -6.282 11.780 1.00 95.38 133 ILE A C 1
ATOM 1020 O O . ILE A 1 133 ? -11.139 -5.619 11.256 1.00 95.38 133 ILE A O 1
ATOM 1024 N N . VAL A 1 134 ? -10.192 -6.495 13.098 1.00 96.19 134 VAL A N 1
ATOM 1025 C CA . VAL A 1 134 ? -11.174 -5.905 14.020 1.00 96.19 134 VAL A CA 1
ATOM 1026 C C . VAL A 1 134 ? -11.143 -4.378 13.926 1.00 96.19 134 VAL A C 1
ATOM 1028 O O . VAL A 1 134 ? -12.194 -3.748 13.789 1.00 96.19 134 VAL A O 1
ATOM 1031 N N . ALA A 1 135 ? -9.953 -3.773 13.947 1.00 95.75 135 ALA A N 1
ATOM 1032 C CA . ALA A 1 135 ? -9.813 -2.324 13.847 1.00 95.75 135 ALA A CA 1
ATOM 1033 C C . ALA A 1 135 ? -10.342 -1.766 12.512 1.00 95.75 135 ALA A C 1
ATOM 1035 O O . ALA A 1 135 ? -11.023 -0.732 12.489 1.00 95.75 135 ALA A O 1
ATOM 1036 N N . LEU A 1 136 ? -10.084 -2.470 11.407 1.00 97.06 136 LEU A N 1
ATOM 1037 C CA . LEU A 1 136 ? -10.598 -2.128 10.081 1.00 97.06 136 LEU A CA 1
ATOM 1038 C C . LEU A 1 136 ? -12.119 -2.247 9.997 1.00 97.06 136 LEU A C 1
ATOM 1040 O O . LEU A 1 136 ? -12.761 -1.338 9.477 1.00 97.06 136 LEU A O 1
ATOM 1044 N N . ALA A 1 137 ? -12.706 -3.318 10.528 1.00 97.62 137 ALA A N 1
ATOM 1045 C CA . ALA A 1 137 ? -14.150 -3.539 10.505 1.00 97.62 137 ALA A CA 1
ATOM 1046 C C . ALA A 1 137 ? -14.905 -2.479 11.326 1.00 97.62 137 ALA A C 1
ATOM 1048 O O . ALA A 1 137 ? -15.890 -1.909 10.850 1.00 97.62 137 ALA A O 1
ATOM 1049 N N . VAL A 1 138 ? -14.404 -2.123 12.518 1.00 97.94 138 VAL A N 1
ATOM 1050 C CA . VAL A 1 138 ? -14.978 -1.017 13.311 1.00 97.94 138 VAL A CA 1
ATOM 1051 C C . VAL A 1 138 ? -14.834 0.318 12.576 1.00 97.94 138 VAL A C 1
ATOM 1053 O O . VAL A 1 138 ? -15.779 1.109 12.543 1.00 97.94 138 VAL A O 1
ATOM 1056 N N . SER A 1 139 ? -13.692 0.554 11.921 1.00 97.88 139 SER A N 1
ATOM 1057 C CA . SER A 1 139 ? -13.498 1.739 11.075 1.00 97.88 139 SER A CA 1
ATOM 1058 C C . SER A 1 139 ? -14.496 1.778 9.911 1.00 97.88 139 SER A C 1
ATOM 1060 O O . SER A 1 139 ? -15.118 2.812 9.678 1.00 97.88 139 SER A O 1
ATOM 1062 N N . CYS A 1 140 ? -14.719 0.653 9.225 1.00 97.56 140 CYS A N 1
ATOM 1063 C CA . CYS A 1 140 ? -15.705 0.534 8.149 1.00 97.56 140 CYS A CA 1
ATOM 1064 C C . CYS A 1 140 ? -17.115 0.869 8.645 1.00 97.56 140 CYS A C 1
ATOM 1066 O O . CYS A 1 140 ? -17.807 1.667 8.012 1.00 97.56 140 CYS A O 1
ATOM 1068 N N . SER A 1 141 ? -17.511 0.342 9.809 1.00 97.31 141 SER A N 1
ATOM 1069 C CA . SER A 1 141 ? -18.798 0.665 10.439 1.00 97.31 141 SER A CA 1
ATOM 1070 C C . SER A 1 141 ? -18.941 2.166 10.727 1.00 97.31 141 SER A C 1
ATOM 1072 O O . SER A 1 141 ? -19.987 2.747 10.431 1.00 97.31 141 SER A O 1
ATOM 1074 N N . LEU A 1 142 ? -17.891 2.814 11.244 1.00 96.56 142 LEU A N 1
ATOM 1075 C CA . LEU A 1 142 ? -17.887 4.254 11.541 1.00 96.56 142 LEU A CA 1
ATOM 1076 C C . LEU A 1 142 ? -17.987 5.135 10.297 1.00 96.56 142 LEU A C 1
ATOM 1078 O O . LEU A 1 142 ? -18.588 6.208 10.357 1.00 96.56 142 LEU A O 1
ATOM 1082 N N . ILE A 1 143 ? -17.378 4.697 9.198 1.00 96.69 143 ILE A N 1
ATOM 1083 C CA . ILE A 1 143 ? -17.399 5.400 7.912 1.00 96.69 143 ILE A CA 1
ATOM 1084 C C . ILE A 1 143 ? -18.737 5.160 7.192 1.00 96.69 143 ILE A C 1
ATOM 1086 O O . ILE A 1 143 ? -19.230 6.040 6.489 1.00 96.69 143 ILE A O 1
ATOM 1090 N N . GLY A 1 144 ? -19.360 4.000 7.410 1.00 95.94 144 GLY A N 1
ATOM 1091 C CA . GLY A 1 144 ? -20.560 3.559 6.697 1.00 95.94 144 GLY A CA 1
ATOM 1092 C C . GLY A 1 144 ? -20.252 2.707 5.467 1.00 95.94 144 GLY A C 1
ATOM 1093 O O . GLY A 1 144 ? -21.042 2.706 4.527 1.00 95.94 144 GLY A O 1
ATOM 1094 N N . LEU A 1 145 ? -19.110 2.013 5.457 1.00 96.06 145 LEU A N 1
ATOM 1095 C CA . LEU A 1 145 ? -18.758 1.024 4.437 1.00 96.06 145 LEU A CA 1
ATOM 1096 C C . LEU A 1 145 ? -19.445 -0.315 4.747 1.00 96.06 145 LEU A C 1
ATOM 1098 O O . LEU A 1 145 ? -19.539 -0.730 5.904 1.00 96.06 145 LEU A O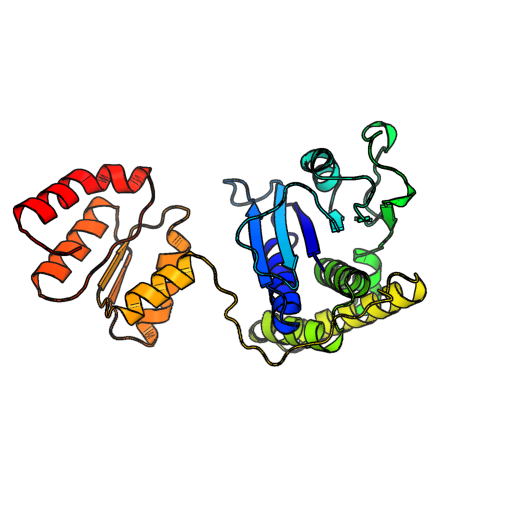 1
ATOM 1102 N N . SER A 1 146 ? -19.917 -0.995 3.704 1.00 94.69 146 SER A N 1
ATOM 1103 C CA . SER A 1 146 ? -20.642 -2.262 3.792 1.00 94.69 146 SER A CA 1
ATOM 1104 C C . SER A 1 146 ? -19.777 -3.401 4.337 1.00 94.69 146 SER A C 1
ATOM 1106 O O . SER A 1 146 ? -18.665 -3.639 3.852 1.00 94.69 146 SER A O 1
ATOM 1108 N N . LYS A 1 147 ? -20.350 -4.156 5.286 1.00 95.81 147 LYS A N 1
ATOM 1109 C CA . LYS A 1 147 ? -19.799 -5.416 5.807 1.00 95.81 147 LYS A CA 1
ATOM 1110 C C . LYS A 1 147 ? -19.495 -6.397 4.673 1.00 95.81 147 LYS A C 1
ATOM 1112 O O . LYS A 1 147 ? -18.388 -6.919 4.609 1.00 95.81 147 LYS A O 1
ATOM 1117 N N . ASP A 1 148 ? -20.437 -6.596 3.754 1.00 96.00 148 ASP A N 1
ATOM 1118 C CA . ASP A 1 148 ? -20.323 -7.613 2.702 1.00 96.00 148 ASP A CA 1
ATOM 1119 C C . ASP A 1 148 ? -19.139 -7.337 1.767 1.00 96.00 148 ASP A C 1
ATOM 1121 O O . ASP A 1 148 ? -18.394 -8.243 1.395 1.00 96.00 148 ASP A O 1
ATOM 1125 N N . ILE A 1 149 ? -18.928 -6.066 1.411 1.00 95.50 149 ILE A N 1
ATOM 1126 C CA . ILE A 1 149 ? -17.806 -5.660 0.558 1.00 95.50 149 ILE A CA 1
ATOM 1127 C C . ILE A 1 149 ? -16.482 -5.812 1.301 1.00 95.50 149 ILE A C 1
ATOM 1129 O O . ILE A 1 149 ? -15.521 -6.320 0.722 1.00 95.50 149 ILE A O 1
ATOM 1133 N N . PHE A 1 150 ? -16.428 -5.399 2.569 1.00 97.25 150 PHE A N 1
ATOM 1134 C CA . PHE A 1 150 ? -15.233 -5.575 3.391 1.00 97.25 150 PHE A CA 1
ATOM 1135 C C . PHE A 1 150 ? -14.851 -7.058 3.501 1.00 97.25 150 PHE A C 1
ATOM 1137 O O . PHE A 1 150 ? -13.700 -7.422 3.270 1.00 97.25 150 PHE A O 1
ATOM 1144 N N . GLU A 1 151 ? -15.820 -7.937 3.752 1.00 97.06 151 GLU A N 1
ATOM 1145 C CA . GLU A 1 151 ? -15.592 -9.382 3.798 1.00 97.06 151 GLU A CA 1
ATOM 1146 C C . GLU A 1 151 ? -15.085 -9.957 2.475 1.00 97.06 151 GLU A C 1
ATOM 1148 O O . GLU A 1 151 ? -14.215 -10.827 2.479 1.00 97.06 151 GLU A O 1
ATOM 1153 N N . GLN A 1 152 ? -15.594 -9.485 1.335 1.00 96.31 152 GLN A N 1
ATOM 1154 C CA . GLN A 1 152 ? -15.067 -9.894 0.030 1.00 96.31 152 GLN A CA 1
ATOM 1155 C C . GLN A 1 152 ? -13.601 -9.476 -0.140 1.00 96.31 152 GLN A C 1
ATOM 1157 O O . GLN A 1 152 ? -12.793 -10.279 -0.600 1.00 96.31 152 GLN A O 1
ATOM 1162 N N . VAL A 1 153 ? -13.241 -8.255 0.271 1.00 96.31 153 VAL A N 1
ATOM 1163 C CA . VAL A 1 153 ? -11.849 -7.777 0.226 1.00 96.31 153 VAL A CA 1
ATOM 1164 C C . VAL A 1 153 ? -10.947 -8.629 1.119 1.00 96.31 153 VAL A C 1
ATOM 1166 O O . VAL A 1 153 ? -9.870 -9.031 0.684 1.00 96.31 153 VAL A O 1
ATOM 1169 N N . VAL A 1 154 ? -11.392 -8.960 2.334 1.00 96.56 154 VAL A N 1
ATOM 1170 C CA . VAL A 1 154 ? -10.648 -9.834 3.257 1.00 96.56 154 VAL A CA 1
ATOM 1171 C C . VAL A 1 154 ? -10.463 -11.235 2.660 1.00 96.56 154 VAL A C 1
ATOM 1173 O O . VAL A 1 154 ? -9.354 -11.770 2.703 1.00 96.56 154 VAL A O 1
ATOM 1176 N N . LYS A 1 155 ? -11.509 -11.819 2.056 1.00 96.50 155 LYS A N 1
ATOM 1177 C CA . LYS A 1 155 ? -11.436 -13.135 1.391 1.00 96.50 155 LYS A CA 1
ATOM 1178 C C . LYS A 1 155 ? -10.383 -13.155 0.289 1.00 96.50 155 LYS A C 1
ATOM 1180 O O . LYS A 1 155 ? -9.522 -14.027 0.294 1.00 96.50 155 LYS A O 1
ATOM 1185 N N . GLU A 1 156 ? -10.421 -12.178 -0.612 1.00 95.50 156 GLU A N 1
ATOM 1186 C CA . GLU A 1 156 ? -9.471 -12.079 -1.726 1.00 95.50 156 GLU A CA 1
ATOM 1187 C C . GLU A 1 156 ? -8.039 -11.825 -1.247 1.00 95.50 156 GLU 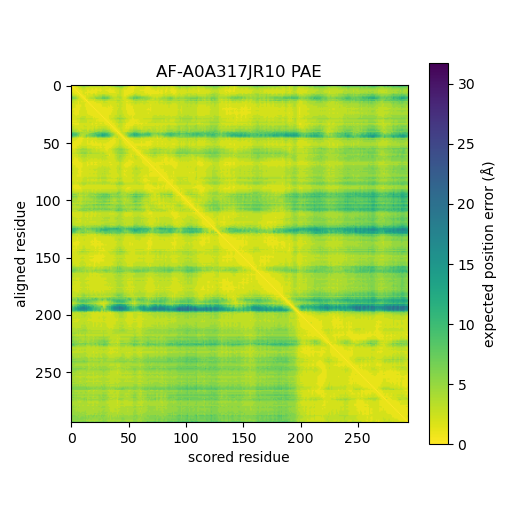A C 1
ATOM 1189 O O . GLU A 1 156 ? -7.092 -12.423 -1.756 1.00 95.50 156 GLU A O 1
ATOM 1194 N N . PHE A 1 157 ? -7.861 -10.970 -0.236 1.00 95.00 157 PHE A N 1
ATOM 1195 C CA . PHE A 1 157 ? -6.535 -10.647 0.287 1.00 95.00 157 PHE A CA 1
ATOM 1196 C C . PHE A 1 157 ? -5.840 -11.869 0.908 1.00 95.00 157 PHE A C 1
ATOM 1198 O O . PHE A 1 157 ? -4.632 -12.060 0.739 1.00 95.00 157 PHE A O 1
ATOM 1205 N N . PHE A 1 158 ? -6.594 -12.715 1.617 1.00 94.69 158 PHE A N 1
ATOM 1206 C CA . PHE A 1 158 ? -6.061 -13.898 2.297 1.00 94.69 158 PHE A CA 1
ATOM 1207 C C . PHE A 1 158 ? -6.213 -15.206 1.513 1.00 94.69 158 PHE A C 1
ATOM 1209 O O . PHE A 1 158 ? -5.761 -16.237 2.009 1.00 94.69 158 PHE A O 1
ATOM 1216 N N . GLU A 1 159 ? -6.754 -15.182 0.292 1.00 94.69 159 GLU A N 1
ATOM 1217 C CA . GLU A 1 159 ? -7.016 -16.373 -0.533 1.00 94.69 159 GLU A CA 1
ATOM 1218 C C . GLU A 1 159 ? -5.790 -17.297 -0.629 1.00 94.69 159 GLU A C 1
ATOM 1220 O O . GLU A 1 159 ? -5.860 -18.492 -0.342 1.00 94.69 159 GLU A O 1
ATOM 1225 N N . LYS A 1 160 ? -4.614 -16.723 -0.916 1.00 92.75 160 LYS A N 1
ATOM 1226 C CA . LYS A 1 160 ? -3.352 -17.476 -1.049 1.00 92.75 160 LYS A CA 1
ATOM 1227 C C . LYS A 1 160 ? -2.828 -18.068 0.267 1.00 92.75 160 LYS A C 1
ATOM 1229 O O . LYS A 1 160 ? -1.904 -18.877 0.229 1.00 92.75 160 LYS A O 1
ATOM 1234 N N . LYS A 1 161 ? -3.364 -17.661 1.425 1.00 91.00 161 LYS A N 1
ATOM 1235 C CA . LYS A 1 161 ? -2.981 -18.188 2.749 1.00 91.00 161 LYS A CA 1
ATOM 1236 C C . LYS A 1 161 ? -3.838 -19.380 3.198 1.00 91.00 161 LYS A C 1
ATOM 1238 O O . LYS A 1 161 ? -3.500 -19.992 4.208 1.00 91.00 161 LYS A O 1
ATOM 1243 N N . GLY A 1 162 ? -4.887 -19.724 2.447 1.00 93.31 162 GLY A N 1
ATOM 1244 C CA . GLY A 1 162 ? -5.746 -20.885 2.691 1.00 93.31 162 GLY A CA 1
ATOM 1245 C C . GLY A 1 162 ? -7.075 -20.558 3.379 1.00 93.31 162 GLY A C 1
ATOM 1246 O O . GLY A 1 162 ? -7.221 -19.545 4.064 1.00 93.31 162 GLY A O 1
ATOM 1247 N N . GLU A 1 163 ? -8.051 -21.453 3.201 1.00 93.50 163 GLU A N 1
ATOM 1248 C CA . GLU A 1 163 ? -9.446 -21.263 3.633 1.00 93.50 163 GLU A CA 1
ATOM 1249 C C . GLU A 1 163 ? -9.605 -21.077 5.148 1.00 93.50 163 GLU A C 1
ATOM 1251 O O . GLU A 1 163 ? -10.437 -20.284 5.581 1.00 93.50 163 GLU A O 1
ATOM 1256 N N . GLU A 1 164 ? -8.786 -21.754 5.958 1.00 92.50 164 GLU A N 1
ATOM 1257 C CA . GLU A 1 164 ? -8.820 -21.627 7.421 1.00 92.50 164 GLU A CA 1
ATOM 1258 C C . GLU A 1 164 ? -8.489 -20.194 7.865 1.00 92.50 164 GLU A C 1
ATOM 1260 O O . GLU A 1 164 ? -9.229 -19.595 8.644 1.00 92.50 164 GLU A O 1
ATOM 1265 N N . VAL A 1 165 ? -7.431 -19.601 7.298 1.00 92.19 165 VAL A N 1
ATOM 1266 C CA . VAL A 1 165 ? -7.025 -18.217 7.591 1.00 92.19 165 VAL A CA 1
ATOM 1267 C C . VAL A 1 165 ? -8.104 -17.234 7.142 1.00 92.19 165 VAL A C 1
ATOM 1269 O O . VAL A 1 165 ? -8.398 -16.271 7.850 1.00 92.19 165 VAL A O 1
ATOM 1272 N N . VAL A 1 166 ? -8.721 -17.471 5.983 1.00 94.19 166 VAL A N 1
ATOM 1273 C CA . VAL A 1 166 ? -9.834 -16.646 5.497 1.00 94.19 166 VAL A CA 1
ATOM 1274 C C . VAL A 1 166 ? -11.013 -16.711 6.471 1.00 94.19 166 VAL A C 1
ATOM 1276 O O . VAL A 1 166 ? -11.505 -15.668 6.899 1.00 94.19 166 VAL A O 1
ATOM 1279 N N . ALA A 1 167 ? -11.437 -17.911 6.871 1.00 94.31 167 ALA A N 1
ATOM 1280 C CA . ALA A 1 167 ? -12.557 -18.100 7.790 1.00 94.31 167 ALA A CA 1
ATOM 1281 C C . ALA A 1 167 ? -12.307 -17.447 9.161 1.00 94.31 167 ALA A C 1
ATOM 1283 O O . ALA A 1 167 ? -13.208 -16.799 9.699 1.00 94.31 167 ALA A O 1
ATOM 1284 N N . GLU A 1 168 ? -11.087 -17.554 9.701 1.00 94.50 168 GLU A N 1
ATOM 1285 C CA . GLU A 1 168 ? -10.694 -16.888 10.951 1.00 94.50 168 GLU A CA 1
ATOM 1286 C C . GLU A 1 168 ? -10.846 -15.361 10.854 1.00 94.50 168 GLU A C 1
ATOM 1288 O O . GLU A 1 168 ? -11.487 -14.745 11.709 1.00 94.50 168 GLU A O 1
ATOM 1293 N N . ASN A 1 169 ? -10.309 -14.742 9.798 1.00 94.75 169 ASN A N 1
ATOM 1294 C CA . ASN A 1 169 ? -10.375 -13.287 9.627 1.00 94.75 169 ASN A CA 1
ATOM 1295 C C . ASN A 1 169 ? -11.808 -12.794 9.385 1.00 94.75 169 ASN A C 1
ATOM 1297 O O . ASN A 1 169 ? -12.193 -11.752 9.915 1.00 94.75 169 ASN A O 1
ATOM 1301 N N . ILE A 1 170 ? -12.622 -13.554 8.646 1.00 96.50 170 ILE A N 1
ATOM 1302 C CA . ILE A 1 170 ? -14.039 -13.226 8.450 1.00 96.50 170 ILE A CA 1
ATOM 1303 C C . ILE A 1 170 ? -14.788 -13.279 9.776 1.00 96.50 170 ILE A C 1
ATOM 1305 O O . ILE A 1 170 ? -15.446 -12.307 10.133 1.00 96.50 170 ILE A O 1
ATOM 1309 N N . LYS A 1 171 ? -14.607 -14.332 10.575 1.00 96.25 171 LYS A N 1
ATOM 1310 C CA . LYS A 1 171 ? -15.250 -14.434 11.890 1.00 96.25 171 LYS A CA 1
ATOM 1311 C C . LYS A 1 171 ? -14.881 -13.265 12.815 1.00 96.25 171 LYS A C 1
ATOM 1313 O O . LYS A 1 171 ? -15.745 -12.735 13.517 1.00 96.25 171 LYS A O 1
ATOM 1318 N N . ALA A 1 172 ? -13.616 -12.832 12.795 1.00 96.19 172 ALA A N 1
ATOM 1319 C CA . ALA A 1 172 ? -13.172 -11.646 13.527 1.00 96.19 172 ALA A CA 1
ATOM 1320 C C . ALA A 1 172 ? -13.859 -10.362 13.025 1.00 96.19 172 ALA A C 1
ATOM 1322 O O . ALA A 1 172 ? -14.324 -9.562 13.841 1.00 96.19 172 ALA A O 1
ATOM 1323 N N . ALA A 1 173 ? -13.979 -10.187 11.704 1.00 97.00 173 ALA A N 1
ATOM 1324 C CA . ALA A 1 173 ? -14.695 -9.063 11.103 1.00 97.00 173 ALA A CA 1
ATOM 1325 C C . ALA A 1 173 ? -16.174 -9.039 11.520 1.00 97.00 173 ALA A C 1
ATOM 1327 O O . ALA A 1 173 ? -16.684 -7.992 11.919 1.00 97.00 173 ALA A O 1
ATOM 1328 N N . GLU A 1 174 ? -16.858 -10.185 11.503 1.00 97.00 174 GLU A N 1
ATOM 1329 C CA . GLU A 1 174 ? -18.265 -10.283 11.904 1.00 97.00 174 GLU A CA 1
ATOM 1330 C C . GLU A 1 174 ? -18.490 -9.859 13.356 1.00 97.00 174 GLU A C 1
ATOM 1332 O O . GLU A 1 174 ? -19.385 -9.058 13.638 1.00 97.00 174 GLU A O 1
ATOM 1337 N N . SER A 1 175 ? -17.652 -10.355 14.272 1.00 97.06 175 SER A N 1
ATOM 1338 C CA . SER A 1 175 ? -17.707 -9.962 15.686 1.00 97.06 175 SER A CA 1
ATOM 1339 C C . SER A 1 175 ? -17.415 -8.472 15.878 1.00 97.06 175 SER A C 1
ATOM 1341 O O . SER A 1 175 ? -18.047 -7.822 16.709 1.00 97.06 175 SER A O 1
ATOM 1343 N N . ALA A 1 176 ? -16.510 -7.904 15.081 1.00 97.06 176 ALA A N 1
ATOM 1344 C CA . ALA A 1 176 ? -16.196 -6.482 15.119 1.00 97.06 176 ALA A CA 1
ATOM 1345 C C . ALA A 1 176 ? -17.358 -5.598 14.628 1.00 97.06 176 ALA A C 1
ATOM 1347 O O . ALA A 1 176 ? -17.651 -4.578 15.253 1.00 97.06 176 ALA A O 1
ATOM 1348 N N . PHE A 1 177 ? -18.065 -5.994 13.562 1.00 97.38 177 PHE A N 1
ATOM 1349 C CA . PHE A 1 177 ? -19.276 -5.294 13.111 1.00 97.38 177 PHE A CA 1
ATOM 1350 C C . PHE A 1 177 ? -20.415 -5.391 14.135 1.00 97.38 177 PHE A C 1
ATOM 1352 O O . PHE A 1 177 ? -21.105 -4.397 14.370 1.00 97.38 177 PHE A O 1
ATOM 1359 N N . ALA A 1 178 ? -20.591 -6.551 14.777 1.00 97.00 178 ALA A N 1
ATOM 1360 C CA . ALA A 1 178 ? -21.572 -6.717 15.850 1.00 97.00 178 ALA A CA 1
ATOM 1361 C C . ALA A 1 178 ? -21.262 -5.794 17.041 1.00 97.00 178 ALA A C 1
ATOM 1363 O O . ALA A 1 178 ? -22.130 -5.032 17.469 1.00 97.00 178 ALA A O 1
ATOM 1364 N N . PHE A 1 179 ? -20.003 -5.777 17.492 1.00 97.12 179 PHE A N 1
ATOM 1365 C CA . PHE A 1 179 ? -19.529 -4.860 18.530 1.00 97.12 179 PHE A CA 1
ATOM 1366 C C . PHE A 1 179 ? -19.776 -3.393 18.153 1.00 97.12 179 PHE A C 1
ATOM 1368 O O . PHE A 1 179 ? -20.292 -2.622 18.960 1.00 97.12 179 PHE A O 1
ATOM 1375 N N . ALA A 1 180 ? -19.450 -2.996 16.919 1.00 96.62 180 ALA A N 1
ATOM 1376 C CA . ALA A 1 180 ? -19.651 -1.624 16.464 1.00 96.62 180 ALA A CA 1
ATOM 1377 C C . ALA A 1 180 ? -21.133 -1.216 16.501 1.00 96.62 180 ALA A C 1
ATOM 1379 O O . ALA A 1 180 ? -21.450 -0.106 16.928 1.00 96.62 180 ALA A O 1
ATOM 1380 N N . ASN A 1 181 ? -22.042 -2.116 16.121 1.00 95.56 181 ASN A N 1
ATOM 1381 C CA . ASN A 1 181 ? -23.480 -1.873 16.198 1.00 95.56 181 ASN A CA 1
ATOM 1382 C C . ASN A 1 181 ? -23.964 -1.728 17.654 1.00 95.56 181 ASN A C 1
ATOM 1384 O O . ASN A 1 181 ? -24.681 -0.779 17.976 1.00 95.56 181 ASN A O 1
ATOM 1388 N N . GLU A 1 182 ? -23.528 -2.612 18.557 1.00 96.06 182 GLU A N 1
ATOM 1389 C CA . GLU A 1 182 ? -23.862 -2.547 19.991 1.00 96.06 182 GLU A CA 1
ATOM 1390 C C . GLU A 1 182 ? -23.379 -1.246 20.645 1.00 96.06 182 GLU A C 1
ATOM 1392 O O . GLU A 1 182 ? -24.110 -0.617 21.414 1.00 96.06 182 GLU A O 1
ATOM 1397 N N . GLN A 1 183 ? -22.172 -0.801 20.288 1.00 94.94 183 GLN A N 1
ATOM 1398 C CA . GLN A 1 183 ? -21.581 0.449 20.771 1.00 94.94 183 GLN A CA 1
ATOM 1399 C C . GLN A 1 183 ? -22.094 1.696 20.032 1.00 94.94 183 GLN A C 1
ATOM 1401 O O . GLN A 1 183 ? -21.621 2.802 20.298 1.00 94.94 183 GLN A O 1
ATOM 1406 N N . LYS A 1 184 ? -23.061 1.552 19.112 1.00 94.44 184 LYS A N 1
ATOM 1407 C CA . LYS A 1 184 ? -23.611 2.646 18.287 1.00 94.44 184 LYS A CA 1
ATOM 1408 C C . LYS A 1 184 ? -22.534 3.398 17.490 1.00 94.44 184 LYS A C 1
ATOM 1410 O O . LYS A 1 184 ? -22.628 4.604 17.270 1.00 94.44 184 LYS A O 1
ATOM 1415 N N . LEU A 1 185 ? -21.516 2.670 17.040 1.00 93.50 185 LEU A N 1
ATOM 1416 C CA . LEU A 1 185 ? -20.425 3.139 16.183 1.00 93.50 185 LEU A CA 1
ATOM 1417 C C . LEU A 1 185 ? -20.741 2.943 14.692 1.00 93.50 185 LEU A C 1
ATOM 1419 O O . LEU A 1 185 ? -19.850 3.014 13.849 1.00 93.50 185 LEU A O 1
ATOM 1423 N N . THR A 1 186 ? -21.992 2.660 14.342 1.00 91.75 186 THR A N 1
ATOM 1424 C CA . THR A 1 186 ? -22.434 2.535 12.952 1.00 91.75 186 THR A CA 1
ATOM 1425 C C . THR A 1 186 ? -22.840 3.895 12.401 1.00 91.75 186 THR A C 1
ATOM 1427 O O . THR A 1 186 ? -23.621 4.623 13.015 1.00 91.75 186 THR A O 1
ATOM 1430 N N . SER A 1 187 ? -22.294 4.241 11.235 1.00 90.88 187 SER A N 1
ATOM 1431 C CA . SER A 1 187 ? -22.653 5.456 10.507 1.00 90.88 187 SER A CA 1
ATOM 1432 C C . SER A 1 187 ? -24.149 5.487 10.202 1.00 90.88 187 SER A C 1
ATOM 1434 O O . SER A 1 187 ? -24.723 4.509 9.722 1.00 90.88 187 SER A O 1
ATOM 1436 N N . THR A 1 188 ? -24.780 6.636 10.432 1.00 86.00 188 THR A N 1
ATOM 1437 C CA . THR A 1 188 ? -26.182 6.874 10.058 1.00 86.00 188 THR A CA 1
ATOM 1438 C C . THR A 1 188 ? -26.352 7.184 8.570 1.00 86.00 188 THR A C 1
ATOM 1440 O O . THR A 1 188 ? -27.475 7.193 8.070 1.00 86.00 188 THR A O 1
ATOM 1443 N N . THR A 1 189 ? -25.253 7.417 7.850 1.00 88.69 189 THR A N 1
ATOM 1444 C CA . THR A 1 189 ? -25.226 7.695 6.411 1.00 88.69 189 THR A CA 1
ATOM 1445 C C . THR A 1 189 ? -24.373 6.635 5.708 1.00 88.69 189 THR A C 1
ATOM 1447 O O . THR A 1 189 ? -23.185 6.873 5.470 1.00 88.69 189 THR A O 1
ATOM 1450 N N . PRO A 1 190 ? -24.932 5.446 5.417 1.00 88.94 190 PRO A N 1
ATOM 1451 C CA . PRO A 1 190 ? -24.198 4.384 4.742 1.00 88.94 190 PRO A CA 1
ATOM 1452 C C . PRO A 1 190 ? -23.840 4.796 3.313 1.00 88.94 190 PRO A C 1
ATOM 1454 O O . PRO A 1 190 ? -24.660 5.366 2.587 1.00 88.94 190 PRO A O 1
ATOM 1457 N N . ILE A 1 191 ? -22.615 4.477 2.907 1.00 91.31 191 ILE A N 1
ATOM 1458 C CA . ILE A 1 191 ? -22.104 4.755 1.568 1.00 91.31 191 ILE A CA 1
ATOM 1459 C C . ILE A 1 191 ? -22.599 3.651 0.646 1.00 91.31 191 ILE A C 1
ATOM 1461 O O . ILE A 1 191 ? -22.366 2.469 0.891 1.00 91.31 191 ILE A O 1
ATOM 1465 N N . GLN A 1 192 ? -23.298 4.041 -0.415 1.00 86.12 192 GLN A N 1
ATOM 1466 C CA . GLN A 1 192 ? -23.808 3.081 -1.381 1.00 86.12 192 GLN A CA 1
ATOM 1467 C C . GLN A 1 192 ? -22.688 2.644 -2.328 1.00 86.12 192 GLN A C 1
ATOM 1469 O O . GLN A 1 192 ? -21.965 3.503 -2.835 1.00 86.12 192 GLN A O 1
ATOM 1474 N N . PRO A 1 193 ? -22.543 1.337 -2.593 1.00 83.12 193 PRO A N 1
ATOM 1475 C CA . PRO A 1 193 ? -21.609 0.858 -3.597 1.00 83.12 193 PRO A CA 1
ATOM 1476 C C . PRO A 1 193 ? -21.952 1.399 -4.986 1.00 83.12 193 PRO A C 1
ATOM 1478 O O . PRO A 1 193 ? -23.124 1.572 -5.322 1.00 83.12 193 PRO A O 1
ATOM 1481 N N . THR A 1 194 ? -20.934 1.612 -5.816 1.00 80.69 194 THR A N 1
ATOM 1482 C CA . THR A 1 194 ? -21.113 1.957 -7.232 1.00 80.69 194 THR A CA 1
ATOM 1483 C C . THR A 1 194 ? -20.706 0.796 -8.132 1.00 80.69 194 THR A C 1
ATOM 1485 O O . THR A 1 194 ? -19.949 -0.089 -7.739 1.00 80.69 194 THR A O 1
ATOM 1488 N N . THR A 1 195 ? -21.157 0.838 -9.382 1.00 75.12 195 THR A N 1
ATOM 1489 C CA . THR A 1 195 ? -20.702 -0.056 -10.453 1.00 75.12 195 THR A CA 1
ATOM 1490 C C . THR A 1 195 ? -19.469 0.472 -11.191 1.00 75.12 195 THR A C 1
ATOM 1492 O O . THR A 1 195 ? -18.932 -0.222 -12.053 1.00 75.12 195 THR A O 1
ATOM 1495 N N . THR A 1 196 ? -19.031 1.703 -10.908 1.00 75.31 196 THR A N 1
ATOM 1496 C CA . THR A 1 196 ? -17.837 2.304 -11.514 1.00 75.31 196 THR A CA 1
ATOM 1497 C C . THR A 1 196 ? -16.594 1.476 -11.196 1.00 75.31 196 THR A C 1
ATOM 1499 O O . THR A 1 196 ? -16.193 1.349 -10.042 1.00 75.31 196 THR A O 1
ATOM 1502 N N . GLN A 1 197 ? -15.957 0.941 -12.235 1.00 74.88 197 GLN A N 1
ATOM 1503 C CA . GLN A 1 197 ? -14.691 0.234 -12.105 1.00 74.88 197 GLN A CA 1
ATOM 1504 C C . GLN A 1 197 ? -13.532 1.230 -12.151 1.00 74.88 197 GLN A C 1
ATOM 1506 O O . GLN A 1 197 ? -13.386 1.989 -13.107 1.00 74.88 197 GLN A O 1
ATOM 1511 N N . SER A 1 198 ? -12.698 1.208 -11.118 1.00 87.94 198 SER A N 1
ATOM 1512 C CA . SER A 1 198 ? -11.433 1.938 -11.060 1.00 87.94 198 SER A CA 1
ATOM 1513 C C . SER A 1 198 ? -10.297 0.985 -10.699 1.00 87.94 198 SER A C 1
ATOM 1515 O O . SER A 1 198 ? -10.508 -0.058 -10.077 1.00 87.94 198 SER A O 1
ATOM 1517 N N . LEU A 1 199 ? -9.080 1.325 -11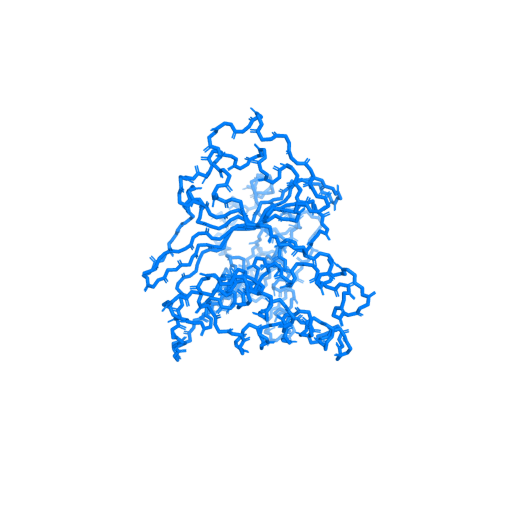.118 1.00 91.44 199 LEU A N 1
ATOM 1518 C CA . LEU A 1 199 ? -7.884 0.613 -10.691 1.00 91.44 199 LEU A CA 1
ATOM 1519 C C . LEU A 1 199 ? -7.391 1.219 -9.378 1.00 91.44 199 LEU A C 1
ATOM 1521 O O . LEU A 1 199 ? -7.281 2.436 -9.252 1.00 91.44 199 LEU A O 1
ATOM 1525 N N . TYR A 1 200 ? -7.072 0.354 -8.419 1.00 93.31 200 TYR A N 1
ATOM 1526 C CA . TYR A 1 200 ? -6.307 0.728 -7.238 1.00 93.31 200 TYR A CA 1
ATOM 1527 C C . TYR A 1 200 ? -4.901 0.177 -7.414 1.00 93.31 200 TYR A C 1
ATOM 1529 O O . TYR A 1 200 ? -4.693 -1.026 -7.268 1.00 93.31 200 TYR A O 1
ATOM 1537 N N . ILE A 1 201 ? -3.992 1.057 -7.821 1.00 94.62 201 ILE A N 1
ATOM 1538 C CA . ILE A 1 201 ? -2.616 0.728 -8.181 1.00 94.62 201 ILE A CA 1
ATOM 1539 C C . ILE A 1 201 ? -1.665 1.763 -7.587 1.00 94.62 201 ILE A C 1
ATOM 1541 O O . ILE A 1 201 ? -2.006 2.937 -7.435 1.00 94.62 201 ILE A O 1
ATOM 1545 N N . SER A 1 202 ? -0.460 1.317 -7.273 1.00 94.75 202 SER A N 1
ATOM 1546 C CA . SER A 1 202 ? 0.667 2.151 -6.877 1.00 94.75 202 SER A CA 1
ATOM 1547 C C . SER A 1 202 ? 1.278 2.885 -8.076 1.00 94.75 202 SER A C 1
ATOM 1549 O O . SER A 1 202 ? 1.081 2.518 -9.237 1.00 94.75 202 SER A O 1
ATOM 1551 N N . GLY A 1 203 ? 2.102 3.900 -7.801 1.00 94.81 203 GLY A N 1
ATOM 1552 C CA . GLY A 1 203 ? 2.853 4.598 -8.850 1.00 94.81 203 GLY A CA 1
ATOM 1553 C C . GLY A 1 203 ? 3.814 3.682 -9.619 1.00 94.81 203 GLY A C 1
ATOM 1554 O O . GLY A 1 203 ? 3.966 3.831 -10.828 1.00 94.81 203 GLY A O 1
ATOM 1555 N N . ALA A 1 204 ? 4.418 2.696 -8.948 1.00 95.75 204 ALA A N 1
ATOM 1556 C CA . ALA A 1 204 ? 5.304 1.727 -9.591 1.00 95.75 204 ALA A CA 1
ATOM 1557 C C . ALA A 1 204 ? 4.547 0.832 -10.587 1.00 95.75 204 ALA A C 1
ATOM 1559 O O . ALA A 1 204 ? 5.003 0.645 -11.713 1.00 95.75 204 ALA A O 1
ATOM 1560 N N . GLU A 1 205 ? 3.368 0.337 -10.206 1.00 96.75 205 GLU A N 1
ATOM 1561 C CA . GLU A 1 205 ? 2.499 -0.437 -11.101 1.00 96.75 205 GLU A CA 1
ATOM 1562 C C . GLU A 1 205 ? 2.004 0.416 -12.271 1.00 96.75 205 GLU A C 1
ATOM 1564 O O . GLU A 1 205 ? 2.013 -0.049 -13.406 1.00 96.75 205 GLU A O 1
ATOM 1569 N N . ALA A 1 206 ? 1.638 1.681 -12.034 1.00 97.00 206 ALA A N 1
ATOM 1570 C CA . ALA A 1 206 ? 1.231 2.598 -13.099 1.00 97.00 206 ALA A CA 1
ATOM 1571 C C . ALA A 1 206 ? 2.356 2.841 -14.124 1.00 97.00 206 ALA A C 1
ATOM 1573 O O . ALA A 1 206 ? 2.104 2.792 -15.330 1.00 97.00 206 ALA A O 1
ATOM 1574 N N . ILE A 1 207 ? 3.599 3.045 -13.665 1.00 97.75 207 ILE A N 1
ATOM 1575 C CA . ILE A 1 207 ? 4.778 3.169 -14.541 1.00 97.75 207 ILE A CA 1
ATOM 1576 C C . ILE A 1 207 ? 4.994 1.876 -15.333 1.00 97.75 207 ILE A C 1
ATOM 1578 O O . ILE A 1 207 ? 5.181 1.929 -16.547 1.00 97.75 207 ILE A O 1
ATOM 1582 N N . GLY A 1 208 ? 4.932 0.719 -14.670 1.00 97.44 208 GLY A N 1
ATOM 1583 C CA . GLY A 1 208 ? 5.103 -0.579 -15.319 1.00 97.44 208 GLY A CA 1
ATOM 1584 C C . GLY A 1 208 ? 4.029 -0.857 -16.374 1.00 97.44 208 GLY A C 1
ATOM 1585 O O . GLY A 1 208 ? 4.353 -1.222 -17.501 1.00 97.44 208 GLY A O 1
ATOM 1586 N N . LEU A 1 209 ? 2.755 -0.615 -16.056 1.00 97.69 209 LEU A N 1
ATOM 1587 C CA . LEU A 1 209 ? 1.643 -0.731 -17.006 1.00 97.69 209 LEU A CA 1
ATOM 1588 C C . LEU A 1 209 ? 1.818 0.215 -18.199 1.00 97.69 209 LEU A C 1
ATOM 1590 O O . LEU A 1 209 ? 1.604 -0.193 -19.341 1.00 97.69 209 LEU A O 1
ATOM 1594 N N . GLY A 1 210 ? 2.252 1.454 -17.952 1.00 98.06 210 GLY A N 1
ATOM 1595 C CA . GLY A 1 210 ? 2.573 2.417 -19.004 1.00 98.06 210 GLY A CA 1
ATOM 1596 C C . GLY A 1 210 ? 3.698 1.927 -19.918 1.00 98.06 210 GLY A C 1
ATOM 1597 O O . GLY A 1 210 ? 3.557 1.966 -21.139 1.00 98.06 210 GLY A O 1
ATOM 1598 N N . ALA A 1 211 ? 4.778 1.395 -19.343 1.00 97.81 211 ALA A N 1
ATOM 1599 C CA . ALA A 1 211 ? 5.905 0.833 -20.084 1.00 97.81 211 ALA A CA 1
ATOM 1600 C C . ALA A 1 211 ? 5.494 -0.368 -20.950 1.00 97.81 211 ALA A C 1
ATOM 1602 O O . ALA A 1 211 ? 5.826 -0.427 -22.138 1.00 97.81 211 ALA A O 1
ATOM 1603 N N . LEU A 1 212 ? 4.719 -1.297 -20.385 1.00 97.81 212 LEU A N 1
ATOM 1604 C CA . LEU A 1 212 ? 4.177 -2.448 -21.110 1.00 97.81 212 LEU A CA 1
ATOM 1605 C C . LEU A 1 212 ? 3.257 -2.002 -22.252 1.00 97.81 212 LEU A C 1
ATOM 1607 O O . LEU A 1 212 ? 3.409 -2.465 -23.382 1.00 97.81 212 LEU A O 1
ATOM 1611 N N . SER A 1 213 ? 2.353 -1.051 -21.992 1.00 97.56 213 SER A N 1
ATOM 1612 C CA . SER A 1 213 ? 1.465 -0.488 -23.017 1.00 97.56 213 SER A CA 1
ATOM 1613 C C . SER A 1 213 ? 2.234 0.252 -24.113 1.00 97.56 213 SER A C 1
ATOM 1615 O O . SER A 1 213 ? 1.801 0.268 -25.265 1.00 97.56 213 SER A O 1
ATOM 1617 N N . ALA A 1 214 ? 3.377 0.852 -23.777 1.00 97.38 214 ALA A N 1
ATOM 1618 C CA . ALA A 1 214 ? 4.293 1.468 -24.728 1.00 97.38 214 ALA A CA 1
ATOM 1619 C C . ALA A 1 214 ? 5.184 0.439 -25.450 1.00 97.38 214 ALA A C 1
ATOM 1621 O O . ALA A 1 214 ? 6.009 0.824 -26.276 1.00 97.38 214 ALA A O 1
ATOM 1622 N N . GLY A 1 215 ? 5.038 -0.861 -25.191 1.00 97.31 215 GLY A N 1
ATOM 1623 C CA . GLY A 1 215 ? 5.772 -1.914 -25.886 1.00 97.31 215 GLY A CA 1
ATOM 1624 C C . GLY A 1 215 ? 7.236 -2.042 -25.467 1.00 97.31 215 GLY A C 1
ATOM 1625 O O . GLY A 1 215 ? 8.051 -2.460 -26.292 1.00 97.31 215 GLY A O 1
ATOM 1626 N N . VAL A 1 216 ? 7.580 -1.681 -24.225 1.00 98.31 216 VAL A N 1
ATOM 1627 C CA . VAL A 1 216 ? 8.886 -2.007 -23.634 1.00 98.31 216 VAL A CA 1
ATOM 1628 C C . VAL A 1 216 ? 9.062 -3.525 -23.603 1.00 98.31 216 VAL A C 1
ATOM 1630 O O . VAL A 1 216 ? 8.193 -4.255 -23.130 1.00 98.31 216 VAL A O 1
ATOM 1633 N N . LYS A 1 217 ? 10.202 -3.997 -24.113 1.00 98.31 217 LYS A N 1
ATOM 1634 C CA . LYS A 1 217 ? 10.563 -5.424 -24.182 1.00 98.31 217 LYS A CA 1
ATOM 1635 C C . LYS A 1 217 ? 11.802 -5.771 -23.370 1.00 98.31 217 LYS A C 1
ATOM 1637 O O . LYS A 1 217 ? 12.117 -6.948 -23.227 1.00 98.31 217 LYS A O 1
ATOM 1642 N N . TYR A 1 218 ? 12.508 -4.776 -22.842 1.00 98.56 218 TYR A N 1
ATOM 1643 C CA . TYR A 1 218 ? 13.679 -4.999 -22.007 1.00 98.56 218 TYR A CA 1
ATOM 1644 C C . TYR A 1 218 ? 13.702 -4.019 -20.835 1.00 98.56 218 TYR A C 1
ATOM 1646 O O . TYR A 1 218 ? 13.634 -2.808 -21.026 1.00 98.56 218 TYR A O 1
ATOM 1654 N N . PHE A 1 219 ? 13.805 -4.547 -19.623 1.00 98.44 219 PHE A N 1
ATOM 1655 C CA . PHE A 1 219 ? 13.937 -3.786 -18.390 1.00 98.44 219 PHE A CA 1
ATOM 1656 C C . PHE A 1 219 ? 15.166 -4.290 -17.636 1.00 98.44 219 PHE A C 1
ATOM 1658 O O . PHE A 1 219 ? 15.246 -5.472 -17.305 1.00 98.44 219 PHE A O 1
ATOM 1665 N N . ALA A 1 220 ? 16.123 -3.416 -17.343 1.00 98.06 220 ALA A N 1
ATOM 1666 C CA . ALA A 1 220 ? 17.253 -3.751 -16.480 1.00 98.06 220 ALA A CA 1
ATOM 1667 C C . ALA A 1 220 ? 17.372 -2.734 -15.354 1.00 98.06 220 ALA A C 1
ATOM 1669 O O . ALA A 1 220 ? 17.311 -1.533 -15.600 1.00 98.06 220 ALA A O 1
ATOM 1670 N N . ALA A 1 221 ? 17.536 -3.198 -14.121 1.00 97.62 221 ALA A N 1
ATOM 1671 C CA . ALA A 1 221 ? 17.669 -2.320 -12.965 1.00 97.62 221 ALA A CA 1
ATOM 1672 C C . ALA A 1 221 ? 18.493 -2.982 -11.855 1.00 97.62 221 ALA A C 1
ATOM 1674 O O . ALA A 1 221 ? 18.634 -4.207 -11.811 1.00 97.62 221 ALA A O 1
ATOM 1675 N N . TYR A 1 222 ? 18.987 -2.147 -10.945 1.00 97.31 222 TYR A N 1
ATOM 1676 C CA . TYR A 1 222 ? 19.528 -2.542 -9.649 1.00 97.31 222 TYR A CA 1
ATOM 1677 C C . TYR A 1 222 ? 18.533 -2.107 -8.554 1.00 97.31 222 TYR A C 1
ATOM 1679 O O . TYR A 1 222 ? 17.966 -1.012 -8.650 1.00 97.31 222 TYR A O 1
ATOM 1687 N N . PRO A 1 223 ? 18.221 -2.955 -7.559 1.00 94.06 223 PRO A N 1
ATOM 1688 C CA . PRO A 1 223 ? 17.195 -2.658 -6.572 1.00 94.06 223 PRO A CA 1
ATOM 1689 C C . PRO A 1 223 ? 17.648 -1.552 -5.616 1.00 94.06 223 PRO A C 1
ATOM 1691 O O . PRO A 1 223 ? 18.578 -1.712 -4.830 1.00 94.06 223 PRO A O 1
ATOM 1694 N N . MET A 1 224 ? 16.913 -0.444 -5.633 1.00 92.38 224 MET A N 1
ATOM 1695 C CA . MET A 1 224 ? 17.070 0.676 -4.711 1.00 92.38 224 MET A CA 1
ATOM 1696 C C . MET A 1 224 ? 15.694 1.276 -4.407 1.00 92.38 224 MET A C 1
ATOM 1698 O O . MET A 1 224 ? 14.877 1.457 -5.311 1.00 92.38 224 MET A O 1
ATOM 1702 N N . THR A 1 225 ? 15.422 1.602 -3.140 1.00 91.56 225 THR A N 1
ATOM 1703 C CA . THR A 1 225 ? 14.178 2.275 -2.729 1.00 91.56 225 THR A CA 1
ATOM 1704 C C . THR A 1 225 ? 14.080 3.656 -3.388 1.00 91.56 225 THR A C 1
ATOM 1706 O O . THR A 1 225 ? 15.053 4.410 -3.322 1.00 91.56 225 THR A O 1
ATOM 1709 N N . PRO A 1 226 ? 12.933 4.042 -3.986 1.00 88.50 226 PRO A N 1
ATOM 1710 C CA . PRO A 1 226 ? 11.631 3.355 -4.038 1.00 88.50 226 PRO A CA 1
ATOM 1711 C C . PRO A 1 226 ? 11.381 2.493 -5.299 1.00 88.50 226 PRO A C 1
ATOM 1713 O O . PRO A 1 226 ? 10.271 2.003 -5.504 1.00 88.50 226 PRO A O 1
ATOM 1716 N N . THR A 1 227 ? 12.379 2.295 -6.156 1.00 91.06 227 THR A N 1
ATOM 1717 C CA . THR A 1 227 ? 12.220 1.708 -7.499 1.00 91.06 227 THR A CA 1
ATOM 1718 C C . THR A 1 227 ? 12.155 0.177 -7.516 1.00 91.06 227 THR A C 1
ATOM 1720 O O . THR A 1 227 ? 11.690 -0.411 -8.493 1.00 91.06 227 THR A O 1
ATOM 1723 N N . SER A 1 228 ? 12.519 -0.494 -6.421 1.00 92.06 228 SER A N 1
ATOM 1724 C CA . SER A 1 228 ? 12.430 -1.960 -6.302 1.00 92.06 228 SER A CA 1
ATOM 1725 C C . SER A 1 228 ? 11.024 -2.514 -6.579 1.00 92.06 228 SER A C 1
ATOM 1727 O O . SER A 1 228 ? 10.893 -3.580 -7.178 1.00 92.06 228 SER A O 1
ATOM 1729 N N . ASN A 1 229 ? 9.960 -1.780 -6.228 1.00 93.44 229 ASN A N 1
ATOM 1730 C CA . ASN A 1 229 ? 8.581 -2.207 -6.504 1.00 93.44 229 ASN A CA 1
ATOM 1731 C C . ASN A 1 229 ? 8.276 -2.279 -8.009 1.00 93.44 229 ASN A C 1
ATOM 1733 O O . ASN A 1 229 ? 7.570 -3.186 -8.445 1.00 93.44 229 ASN A O 1
ATOM 1737 N N . LEU A 1 230 ? 8.848 -1.374 -8.813 1.00 96.75 230 LEU A N 1
ATOM 1738 C CA . LEU A 1 230 ? 8.728 -1.436 -10.271 1.00 96.75 230 LEU A CA 1
ATOM 1739 C C . LEU A 1 230 ? 9.446 -2.675 -10.812 1.00 96.75 230 LEU A C 1
ATOM 1741 O O . LEU A 1 230 ? 8.900 -3.370 -11.660 1.00 96.75 230 LEU A O 1
ATOM 1745 N N . MET A 1 231 ? 10.635 -2.997 -10.293 1.00 96.19 231 MET A N 1
ATOM 1746 C CA . MET A 1 231 ? 11.352 -4.213 -10.687 1.00 96.19 231 MET A CA 1
ATOM 1747 C C . MET A 1 231 ? 10.543 -5.477 -10.373 1.00 96.19 231 MET A C 1
ATOM 1749 O O . MET A 1 231 ? 10.450 -6.351 -11.232 1.00 96.19 231 MET A O 1
ATOM 1753 N N . HIS A 1 232 ? 9.931 -5.566 -9.187 1.00 95.94 232 HIS A N 1
ATOM 1754 C CA . HIS A 1 232 ? 9.054 -6.688 -8.836 1.00 95.94 232 HIS A CA 1
ATOM 1755 C C . HIS A 1 232 ? 7.866 -6.809 -9.794 1.00 95.94 232 HIS A C 1
ATOM 1757 O O . HIS A 1 232 ? 7.601 -7.903 -10.289 1.00 95.94 232 HIS A O 1
ATOM 1763 N N . PHE A 1 233 ? 7.201 -5.691 -10.101 1.00 97.25 233 PHE A N 1
ATOM 1764 C CA . PHE A 1 233 ? 6.098 -5.667 -11.060 1.00 97.25 233 PHE A CA 1
ATOM 1765 C C . PHE A 1 233 ? 6.538 -6.141 -12.453 1.00 97.25 233 PHE A C 1
ATOM 1767 O O . PHE A 1 233 ? 5.915 -7.024 -13.036 1.00 97.25 233 PHE A O 1
ATOM 1774 N N . MET A 1 234 ? 7.642 -5.599 -12.975 1.00 97.75 234 MET A N 1
ATOM 1775 C CA . MET A 1 234 ? 8.159 -5.970 -14.295 1.00 97.75 234 MET A CA 1
ATOM 1776 C C . MET A 1 234 ? 8.566 -7.450 -14.333 1.00 97.75 234 MET A C 1
ATOM 1778 O O . MET A 1 234 ? 8.290 -8.136 -15.317 1.00 97.75 234 MET A O 1
ATOM 1782 N N . ALA A 1 235 ? 9.196 -7.959 -13.268 1.00 97.06 235 ALA A N 1
ATOM 1783 C CA . ALA A 1 235 ? 9.611 -9.358 -13.163 1.00 97.06 235 ALA A CA 1
ATOM 1784 C C . ALA A 1 235 ? 8.421 -10.328 -13.182 1.00 97.06 235 ALA A C 1
ATOM 1786 O O . ALA A 1 235 ? 8.517 -11.380 -13.812 1.00 97.06 235 ALA A O 1
ATOM 1787 N N . ASP A 1 236 ? 7.301 -9.978 -12.543 1.00 97.00 236 ASP A N 1
ATOM 1788 C CA . ASP A 1 236 ? 6.065 -10.760 -12.653 1.00 97.00 236 ASP A CA 1
ATOM 1789 C C . ASP A 1 236 ? 5.461 -10.653 -14.063 1.00 97.00 236 ASP A C 1
ATOM 1791 O O . ASP A 1 236 ? 5.112 -11.664 -14.676 1.00 97.00 236 ASP A O 1
ATOM 1795 N N . ALA A 1 237 ? 5.437 -9.442 -14.631 1.00 97.25 237 ALA A N 1
ATOM 1796 C CA . ALA A 1 237 ? 4.925 -9.181 -15.974 1.00 97.25 237 ALA A CA 1
ATOM 1797 C C . ALA A 1 237 ? 5.669 -9.959 -17.077 1.00 97.25 237 ALA A C 1
ATOM 1799 O O . ALA A 1 237 ? 5.053 -10.348 -18.070 1.00 97.25 237 ALA A O 1
ATOM 1800 N N . GLN A 1 238 ? 6.962 -10.255 -16.906 1.00 97.25 238 GLN A N 1
ATOM 1801 C CA . GLN A 1 238 ? 7.734 -11.102 -17.829 1.00 97.25 238 GLN A CA 1
ATOM 1802 C C . GLN A 1 238 ? 7.081 -12.475 -18.082 1.00 97.25 238 GLN A C 1
ATOM 1804 O O . GLN A 1 238 ? 7.268 -13.046 -19.153 1.00 97.25 238 GLN A O 1
ATOM 1809 N N . ASN A 1 239 ? 6.291 -13.007 -17.143 1.00 97.06 239 ASN A N 1
ATOM 1810 C CA . ASN A 1 239 ? 5.606 -14.292 -17.331 1.00 97.06 239 ASN A CA 1
ATOM 1811 C C . ASN A 1 239 ? 4.435 -14.218 -18.327 1.00 97.06 239 ASN A C 1
ATOM 1813 O O . ASN A 1 239 ? 3.981 -15.251 -18.818 1.00 97.06 239 ASN A O 1
ATOM 1817 N N . TYR A 1 240 ? 3.945 -13.012 -18.624 1.00 96.88 240 TYR A N 1
ATOM 1818 C CA . TYR A 1 240 ? 2.731 -12.784 -19.413 1.00 96.88 240 TYR A CA 1
ATOM 1819 C C . TYR A 1 240 ? 2.981 -11.978 -20.694 1.00 96.88 240 TYR A C 1
ATOM 1821 O O . TYR A 1 240 ? 2.178 -12.037 -21.626 1.00 96.88 240 TYR A O 1
ATOM 1829 N N . TYR A 1 241 ? 4.088 -11.236 -20.760 1.00 97.06 241 TYR A N 1
ATOM 1830 C CA . TYR A 1 241 ? 4.428 -10.339 -21.864 1.00 97.06 241 TYR A CA 1
ATOM 1831 C C . TYR A 1 241 ? 5.806 -10.678 -22.450 1.00 97.06 241 TYR A C 1
ATOM 1833 O O . TYR A 1 241 ? 6.653 -11.218 -21.742 1.00 97.06 241 TYR A O 1
ATOM 1841 N N . PRO A 1 242 ? 6.083 -10.335 -23.726 1.00 95.75 242 PRO A N 1
ATOM 1842 C CA . PRO A 1 242 ? 7.399 -10.506 -24.348 1.00 95.75 242 PRO A CA 1
ATOM 1843 C C . PRO A 1 242 ? 8.401 -9.456 -23.830 1.00 95.75 242 PRO A C 1
ATOM 1845 O O . PRO A 1 242 ? 8.886 -8.605 -24.579 1.00 95.75 242 PRO A O 1
ATOM 1848 N N . LEU A 1 243 ? 8.670 -9.515 -22.530 1.00 98.25 243 LEU A N 1
ATOM 1849 C CA . LEU A 1 243 ? 9.538 -8.644 -21.754 1.00 98.25 243 LEU A CA 1
ATOM 1850 C C . LEU A 1 243 ? 10.689 -9.481 -21.195 1.00 98.25 243 LEU A C 1
ATOM 1852 O O . LEU A 1 243 ? 10.472 -10.579 -20.700 1.00 98.25 243 LEU A O 1
ATOM 1856 N N . ILE A 1 244 ? 11.906 -8.952 -21.234 1.00 98.12 244 ILE A N 1
ATOM 1857 C CA . ILE A 1 244 ? 13.048 -9.495 -20.502 1.00 98.12 244 ILE A CA 1
ATOM 1858 C C . ILE A 1 244 ? 13.371 -8.544 -19.356 1.00 98.12 244 ILE A C 1
ATOM 1860 O O . ILE A 1 244 ? 13.570 -7.351 -19.574 1.00 98.12 244 ILE A O 1
ATOM 1864 N N . VAL A 1 245 ? 13.463 -9.082 -18.147 1.00 98.00 245 VAL A N 1
ATOM 1865 C CA . VAL A 1 245 ? 13.832 -8.364 -16.929 1.00 98.00 245 VAL A CA 1
ATOM 1866 C C . VAL A 1 245 ? 15.179 -8.872 -16.452 1.00 98.00 245 VAL A C 1
ATOM 1868 O O . VAL A 1 245 ? 15.367 -10.072 -16.228 1.00 98.00 245 VAL A O 1
ATOM 1871 N N . LYS A 1 246 ? 16.131 -7.956 -16.287 1.00 97.62 246 LYS A N 1
ATOM 1872 C CA . LYS A 1 246 ? 17.443 -8.245 -15.713 1.00 97.62 246 LYS A CA 1
ATOM 1873 C C . LYS A 1 246 ? 17.659 -7.490 -14.414 1.00 97.62 246 LYS A C 1
ATOM 1875 O O . LYS A 1 246 ? 17.614 -6.266 -14.361 1.00 97.62 246 LYS A O 1
ATOM 1880 N N . HIS A 1 247 ? 17.942 -8.268 -13.379 1.00 96.94 247 HIS A N 1
ATOM 1881 C CA . HIS A 1 247 ? 18.555 -7.779 -12.160 1.00 96.94 247 HIS A CA 1
ATOM 1882 C C . HIS A 1 247 ? 20.050 -7.621 -12.446 1.00 96.94 247 HIS A C 1
ATOM 1884 O O . HIS A 1 247 ? 20.752 -8.618 -12.618 1.00 96.94 247 HIS A O 1
ATOM 1890 N N . ALA A 1 248 ? 20.484 -6.375 -12.607 1.00 97.12 248 ALA A N 1
ATOM 1891 C CA . ALA A 1 248 ? 21.886 -6.040 -12.819 1.00 97.12 248 ALA A CA 1
ATOM 1892 C C . ALA A 1 248 ? 22.643 -6.030 -11.484 1.00 97.12 248 ALA A C 1
ATOM 1894 O O . ALA A 1 248 ? 22.029 -5.967 -10.421 1.00 97.12 248 ALA A O 1
ATOM 1895 N N . GLU A 1 249 ? 23.967 -6.096 -11.544 1.00 97.38 249 GLU A N 1
ATOM 1896 C CA . GLU A 1 249 ? 24.862 -6.052 -10.386 1.00 97.38 249 GLU A CA 1
ATOM 1897 C C . GLU A 1 249 ? 25.009 -4.650 -9.777 1.00 97.38 249 GLU A C 1
ATOM 1899 O O . GLU A 1 249 ? 25.262 -4.541 -8.580 1.00 97.38 249 GLU A O 1
ATOM 1904 N N . ASP A 1 250 ? 24.826 -3.604 -10.586 1.00 97.62 250 ASP A N 1
ATOM 1905 C CA . ASP A 1 250 ? 24.837 -2.194 -10.197 1.00 97.62 250 ASP A CA 1
ATOM 1906 C C . ASP A 1 250 ? 24.082 -1.333 -11.231 1.00 97.62 250 ASP A C 1
ATOM 1908 O O . ASP A 1 250 ? 23.599 -1.820 -12.265 1.00 97.62 250 ASP A O 1
ATOM 1912 N N . GLU A 1 251 ? 23.947 -0.035 -10.956 1.00 98.19 251 GLU A N 1
ATOM 1913 C CA . GLU A 1 251 ? 23.273 0.904 -11.852 1.00 98.19 251 GLU A CA 1
ATOM 1914 C C . GLU A 1 251 ? 24.010 1.178 -13.166 1.00 98.19 251 GLU A C 1
ATOM 1916 O O . GLU A 1 251 ? 23.346 1.492 -14.157 1.00 98.19 251 GLU A O 1
ATOM 1921 N N . ILE A 1 252 ? 25.337 1.030 -13.212 1.00 98.44 252 ILE A N 1
ATOM 1922 C CA . ILE A 1 252 ? 26.131 1.221 -14.436 1.00 98.44 252 ILE A CA 1
ATOM 1923 C C . ILE A 1 252 ? 25.824 0.084 -15.414 1.00 98.44 252 ILE A C 1
ATOM 1925 O O . ILE A 1 252 ? 25.518 0.320 -16.585 1.00 98.44 252 ILE A O 1
ATOM 1929 N N . SER A 1 253 ? 25.835 -1.155 -14.933 1.00 98.44 253 SER A N 1
ATOM 1930 C CA . SER A 1 253 ? 25.432 -2.336 -15.692 1.00 98.44 253 SER A CA 1
ATOM 1931 C C . SER A 1 253 ? 23.963 -2.254 -16.112 1.00 98.44 253 SER A C 1
ATOM 1933 O O . SER A 1 253 ? 23.633 -2.521 -17.270 1.00 98.44 253 SER A O 1
ATOM 1935 N N . ALA A 1 254 ? 23.069 -1.804 -15.222 1.00 98.25 254 ALA A N 1
ATOM 1936 C CA . ALA A 1 254 ? 21.643 -1.683 -15.524 1.00 98.25 254 ALA A CA 1
ATOM 1937 C C . ALA A 1 254 ? 21.360 -0.797 -16.748 1.00 98.25 254 ALA A C 1
ATOM 1939 O O . ALA A 1 254 ? 20.654 -1.225 -17.668 1.00 98.25 254 ALA A O 1
ATOM 1940 N N . ILE A 1 255 ? 21.920 0.417 -16.786 1.00 98.69 255 ILE A N 1
ATOM 1941 C CA . ILE A 1 255 ? 21.701 1.329 -17.915 1.00 98.69 255 ILE A CA 1
ATOM 1942 C C . ILE A 1 255 ? 22.394 0.838 -19.190 1.00 98.69 255 ILE A C 1
ATOM 1944 O O . ILE A 1 255 ? 21.801 0.905 -20.266 1.00 98.69 255 ILE A O 1
ATOM 1948 N N . ASN A 1 256 ? 23.597 0.265 -19.090 1.00 98.50 256 ASN A N 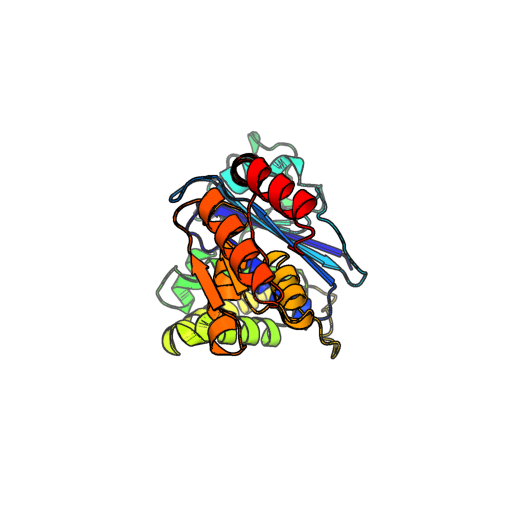1
ATOM 1949 C CA . ASN A 1 256 ? 24.311 -0.253 -20.260 1.00 98.50 256 ASN A CA 1
ATOM 1950 C C . ASN A 1 256 ? 23.636 -1.493 -20.862 1.00 98.50 256 ASN A C 1
ATOM 1952 O O . ASN A 1 256 ? 23.590 -1.630 -22.084 1.00 98.50 256 ASN A O 1
ATOM 1956 N N . HIS A 1 257 ? 23.027 -2.356 -20.044 1.00 98.25 257 HIS A N 1
ATOM 1957 C CA . HIS A 1 257 ? 22.160 -3.426 -20.533 1.00 98.25 257 HIS A CA 1
ATOM 1958 C C . HIS A 1 257 ? 20.963 -2.876 -21.317 1.00 98.25 257 HIS A C 1
ATOM 1960 O O . HIS A 1 257 ? 20.651 -3.385 -22.394 1.00 98.25 257 HIS A O 1
ATOM 1966 N N . ALA A 1 258 ? 20.294 -1.844 -20.794 1.00 98.25 258 ALA A N 1
ATOM 1967 C CA . ALA A 1 258 ? 19.149 -1.235 -21.462 1.00 98.25 258 ALA A CA 1
ATOM 1968 C C . ALA A 1 258 ? 19.552 -0.543 -22.779 1.00 98.25 258 ALA A C 1
ATOM 1970 O O . ALA A 1 258 ? 18.884 -0.740 -23.794 1.00 98.25 258 ALA A O 1
ATOM 1971 N N . LEU A 1 259 ? 20.681 0.172 -22.811 1.00 98.56 259 LEU A N 1
ATOM 1972 C CA . LEU A 1 259 ? 21.224 0.765 -24.040 1.00 98.56 259 LEU A CA 1
ATOM 1973 C C . LEU A 1 259 ? 21.639 -0.291 -25.065 1.00 98.56 259 LEU A C 1
ATOM 1975 O O . LEU A 1 259 ? 21.322 -0.157 -26.245 1.00 98.56 259 LEU A O 1
ATOM 1979 N N . GLY A 1 260 ? 22.287 -1.371 -24.624 1.00 98.31 260 GLY A N 1
ATOM 1980 C CA . GLY A 1 260 ? 22.628 -2.500 -25.487 1.00 98.31 260 GLY A CA 1
ATOM 1981 C C . GLY A 1 260 ? 21.384 -3.137 -26.107 1.00 98.31 260 GLY A C 1
ATOM 1982 O O . GLY A 1 260 ? 21.357 -3.397 -27.307 1.00 98.31 260 GLY A O 1
ATOM 1983 N N . ALA A 1 261 ? 20.319 -3.319 -25.322 1.00 98.12 261 ALA A N 1
ATOM 1984 C CA . ALA A 1 261 ? 19.035 -3.780 -25.841 1.00 98.12 261 ALA A CA 1
ATOM 1985 C C . ALA A 1 261 ? 18.437 -2.774 -26.842 1.00 98.12 261 ALA A C 1
ATOM 1987 O O . ALA A 1 261 ? 18.034 -3.174 -27.936 1.00 98.12 261 ALA A O 1
ATOM 1988 N N . SER A 1 262 ? 18.452 -1.478 -26.526 1.00 98.19 262 SER A N 1
ATOM 1989 C CA . SER A 1 262 ? 17.982 -0.423 -27.431 1.00 98.19 262 SER A CA 1
ATOM 1990 C C . SER A 1 262 ? 18.709 -0.425 -28.778 1.00 98.19 262 SER A C 1
ATOM 1992 O O . SER A 1 262 ? 18.064 -0.393 -29.827 1.00 98.19 262 SER A O 1
ATOM 1994 N N . PHE A 1 263 ? 20.032 -0.607 -28.774 1.00 98.19 263 PHE A N 1
ATOM 1995 C CA . PHE A 1 263 ? 20.847 -0.724 -29.988 1.00 98.19 263 PHE A CA 1
ATOM 1996 C C . PHE A 1 263 ? 20.398 -1.878 -30.906 1.00 98.19 263 PHE A C 1
ATOM 1998 O O . PHE A 1 263 ? 20.514 -1.784 -32.126 1.00 98.19 263 PHE A O 1
ATOM 2005 N N . THR A 1 264 ? 19.826 -2.954 -30.351 1.00 97.75 264 THR A N 1
ATOM 2006 C CA . THR A 1 264 ? 19.258 -4.065 -31.146 1.00 97.75 264 THR A CA 1
ATOM 2007 C C . THR A 1 264 ? 17.872 -3.772 -31.737 1.00 97.75 264 THR A C 1
ATOM 2009 O O . THR A 1 264 ? 17.343 -4.587 -32.494 1.00 97.75 264 THR A O 1
ATOM 2012 N N . GLY A 1 265 ? 17.277 -2.618 -31.417 1.00 96.81 265 GLY A N 1
ATOM 2013 C CA . GLY A 1 265 ? 15.998 -2.149 -31.956 1.00 96.81 265 GLY A CA 1
ATOM 2014 C C . GLY A 1 265 ? 14.778 -2.413 -31.070 1.00 96.81 265 GLY A C 1
ATOM 2015 O O . GLY A 1 265 ? 13.646 -2.247 -31.532 1.00 96.81 265 GLY A O 1
ATOM 2016 N N . VAL A 1 266 ? 14.959 -2.830 -29.810 1.00 97.25 266 VAL A N 1
ATOM 2017 C CA . VAL A 1 266 ? 13.838 -2.979 -28.866 1.00 97.25 266 VAL A CA 1
ATOM 2018 C C . VAL A 1 266 ? 13.654 -1.731 -28.009 1.00 97.25 266 VAL A C 1
ATOM 2020 O O . VAL A 1 266 ? 14.613 -1.056 -27.660 1.00 97.25 266 VAL A O 1
ATOM 2023 N N . ARG A 1 267 ? 12.413 -1.444 -27.601 1.00 98.31 267 ARG A N 1
ATOM 2024 C CA . ARG A 1 267 ? 12.164 -0.440 -26.559 1.00 98.31 267 ARG A CA 1
ATOM 2025 C C . ARG A 1 267 ? 12.658 -0.996 -25.229 1.00 98.31 267 ARG A C 1
ATOM 2027 O O . ARG A 1 267 ? 12.113 -1.989 -24.738 1.00 98.31 267 ARG A O 1
ATOM 2034 N N . ALA A 1 268 ? 13.697 -0.378 -24.692 1.00 98.19 268 ALA A N 1
ATOM 2035 C CA . ALA A 1 268 ? 14.291 -0.724 -23.415 1.00 98.19 268 ALA A CA 1
ATOM 2036 C C . ALA A 1 268 ? 14.074 0.409 -22.412 1.00 98.19 268 ALA A C 1
ATOM 2038 O O . ALA A 1 268 ? 13.858 1.546 -22.812 1.00 98.19 268 ALA A O 1
ATOM 2039 N N . MET A 1 269 ? 14.118 0.090 -21.123 1.00 97.81 269 MET A N 1
ATOM 2040 C CA . MET A 1 269 ? 14.103 1.085 -20.054 1.00 97.81 269 MET A CA 1
ATOM 2041 C C . MET A 1 269 ? 14.919 0.587 -18.852 1.00 97.81 269 MET A C 1
ATOM 2043 O O . MET A 1 269 ? 15.181 -0.613 -18.709 1.00 97.81 269 MET A O 1
ATOM 2047 N N . THR A 1 270 ? 15.259 1.499 -17.946 1.00 97.69 270 THR A N 1
ATOM 2048 C CA . THR A 1 270 ? 15.817 1.187 -16.622 1.00 97.69 270 THR A CA 1
ATOM 2049 C C . THR A 1 270 ? 14.997 1.862 -15.518 1.00 97.69 270 THR A C 1
ATOM 2051 O O . THR A 1 270 ? 14.105 2.665 -15.794 1.00 97.69 270 THR A O 1
ATOM 2054 N N . GLY A 1 271 ? 15.256 1.514 -14.258 1.00 96.00 271 GLY A N 1
ATOM 2055 C CA . GLY A 1 271 ? 14.632 2.129 -13.091 1.00 96.00 271 GLY A CA 1
ATOM 2056 C C . GLY A 1 271 ? 15.664 2.345 -11.989 1.00 96.00 271 GLY A C 1
ATOM 2057 O O . GLY A 1 271 ? 16.384 1.418 -11.629 1.00 96.00 271 GLY A O 1
ATOM 2058 N N . THR A 1 272 ? 15.729 3.560 -11.444 1.00 96.81 272 THR A N 1
ATOM 2059 C CA . THR A 1 272 ? 16.648 3.923 -10.356 1.00 96.81 272 THR A CA 1
ATOM 2060 C C . THR A 1 272 ? 16.074 5.061 -9.493 1.00 96.81 272 THR A C 1
ATOM 2062 O O . THR A 1 272 ? 14.921 5.451 -9.674 1.00 96.81 272 THR A O 1
ATOM 2065 N N . ALA A 1 273 ? 16.855 5.568 -8.543 1.00 95.56 273 ALA A N 1
ATOM 2066 C CA . ALA A 1 273 ? 16.593 6.738 -7.701 1.00 95.56 273 ALA A CA 1
ATOM 2067 C C . ALA A 1 273 ? 17.836 7.653 -7.691 1.00 95.56 273 ALA A C 1
ATOM 2069 O O . ALA A 1 273 ? 18.776 7.422 -8.446 1.00 95.56 273 ALA A O 1
ATOM 2070 N N . GLY A 1 274 ? 17.869 8.691 -6.849 1.00 95.81 274 GLY A N 1
ATOM 2071 C CA . GLY A 1 274 ? 18.899 9.741 -6.921 1.00 95.81 274 GLY A CA 1
ATOM 2072 C C . GLY A 1 274 ? 20.353 9.241 -6.901 1.00 95.81 274 GLY A C 1
ATOM 2073 O O . GLY A 1 274 ? 21.146 9.660 -7.740 1.00 95.81 274 GLY A O 1
ATOM 2074 N N . GLY A 1 275 ? 20.698 8.326 -5.985 1.00 95.06 275 GLY A N 1
ATOM 2075 C CA . GLY A 1 275 ? 22.063 7.790 -5.874 1.00 95.06 275 GLY A CA 1
ATOM 2076 C C . GLY A 1 275 ? 22.489 6.989 -7.105 1.00 95.06 275 GLY A C 1
ATOM 2077 O O . GLY A 1 275 ? 23.541 7.241 -7.682 1.00 95.06 275 GLY A O 1
ATOM 2078 N N . GLY A 1 276 ? 21.633 6.079 -7.554 1.00 97.00 276 GLY A N 1
ATOM 2079 C CA . GLY A 1 276 ? 21.881 5.270 -8.739 1.00 97.00 276 GLY A CA 1
ATOM 2080 C C . GLY A 1 276 ? 21.861 6.063 -10.049 1.00 97.00 276 GLY A C 1
ATOM 2081 O O . GLY A 1 276 ? 22.685 5.815 -10.923 1.00 97.00 276 GLY A O 1
ATOM 2082 N N . PHE A 1 277 ? 21.015 7.092 -10.173 1.00 97.94 277 PHE A N 1
ATOM 2083 C CA . PHE A 1 277 ? 21.035 7.984 -11.337 1.00 97.94 277 PHE A CA 1
ATOM 2084 C C . PHE A 1 277 ? 22.377 8.713 -11.478 1.00 97.94 277 PHE A C 1
ATOM 2086 O O . PHE A 1 277 ? 22.866 8.875 -12.592 1.00 97.94 277 PHE A O 1
ATOM 2093 N N . ALA A 1 278 ? 23.012 9.099 -10.365 1.00 98.31 278 ALA A N 1
ATOM 2094 C CA . ALA A 1 278 ? 24.336 9.719 -10.397 1.00 98.31 278 ALA A CA 1
ATOM 2095 C C . ALA A 1 278 ? 25.408 8.793 -11.007 1.00 98.31 278 ALA A C 1
ATOM 2097 O O . ALA A 1 278 ? 26.312 9.280 -11.684 1.00 98.31 278 ALA A O 1
ATOM 2098 N N . LEU A 1 279 ? 25.283 7.473 -10.826 1.00 98.31 279 LEU A N 1
ATOM 2099 C CA . LEU A 1 279 ? 26.169 6.475 -11.442 1.00 98.31 279 LEU A CA 1
ATOM 2100 C C . LEU A 1 279 ? 25.891 6.286 -12.943 1.00 98.31 279 LEU A C 1
ATOM 2102 O O . LEU A 1 279 ? 2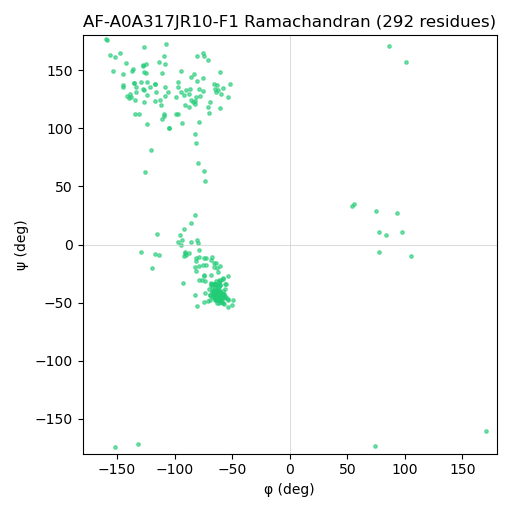6.789 5.934 -13.699 1.00 98.31 279 LEU A O 1
ATOM 2106 N N . MET A 1 280 ? 24.666 6.558 -13.395 1.00 98.56 280 MET A N 1
ATOM 2107 C CA . MET A 1 280 ? 24.244 6.370 -14.788 1.00 98.56 280 MET A CA 1
ATOM 2108 C C . MET A 1 280 ? 24.653 7.513 -15.734 1.00 98.56 280 MET A C 1
ATOM 2110 O O . MET A 1 280 ? 24.538 7.357 -16.950 1.00 98.56 280 MET A O 1
ATOM 2114 N N . VAL A 1 281 ? 25.117 8.660 -15.219 1.00 98.56 281 VAL A N 1
ATOM 2115 C CA . VAL A 1 281 ? 25.322 9.900 -16.003 1.00 98.56 281 VAL A CA 1
ATOM 2116 C C . VAL A 1 281 ? 26.246 9.707 -17.211 1.00 98.56 281 VAL A C 1
ATOM 2118 O O . VAL A 1 281 ? 25.979 10.262 -18.277 1.00 98.56 281 VAL A O 1
ATOM 2121 N N . GLU A 1 282 ? 27.300 8.897 -17.082 1.00 98.69 282 GLU A N 1
ATOM 2122 C CA . GLU A 1 282 ? 28.192 8.577 -18.206 1.00 98.69 282 GLU A CA 1
ATOM 2123 C C . GLU A 1 282 ? 27.430 7.888 -19.349 1.00 98.69 282 GLU A C 1
ATOM 2125 O O . GLU A 1 282 ? 27.549 8.274 -20.511 1.00 98.69 282 GLU A O 1
ATOM 2130 N N . SER A 1 283 ? 26.589 6.909 -19.019 1.00 98.56 283 SER A N 1
ATOM 2131 C CA . SER A 1 283 ? 25.801 6.162 -20.003 1.00 98.56 283 SER A CA 1
ATOM 2132 C C . SER A 1 283 ? 24.639 6.984 -20.568 1.00 98.56 283 SER A C 1
ATOM 2134 O O . SER A 1 283 ? 24.316 6.848 -21.744 1.00 98.56 283 SER A O 1
ATOM 2136 N N . VAL A 1 284 ? 24.055 7.902 -19.789 1.00 98.38 284 VAL A N 1
ATOM 2137 C CA . VAL A 1 284 ? 23.093 8.892 -20.313 1.00 98.38 284 VAL A CA 1
ATOM 2138 C C . VAL A 1 284 ? 23.762 9.793 -21.360 1.00 98.38 284 VAL A C 1
ATOM 2140 O O . VAL A 1 284 ? 23.181 10.050 -22.414 1.00 98.38 284 VAL A O 1
ATOM 2143 N N . SER A 1 285 ? 25.001 10.232 -21.113 1.00 98.56 285 SER A N 1
ATOM 2144 C CA . SER A 1 285 ? 25.790 10.986 -22.097 1.00 98.56 285 SER A CA 1
ATOM 2145 C C . SER A 1 285 ? 26.057 10.157 -23.360 1.00 98.56 285 SER A C 1
ATOM 2147 O O . SER A 1 285 ? 25.840 10.638 -24.474 1.00 98.56 285 SER A O 1
ATOM 2149 N N . LEU A 1 286 ? 26.442 8.883 -23.198 1.00 98.38 286 LEU A N 1
ATOM 2150 C CA . LEU A 1 286 ? 26.622 7.946 -24.311 1.00 98.38 286 LEU A CA 1
ATOM 2151 C C . LEU A 1 286 ? 25.344 7.794 -25.147 1.00 98.38 286 LEU A C 1
ATOM 2153 O O . LEU A 1 286 ? 25.420 7.848 -26.374 1.00 98.38 286 LEU A O 1
ATOM 2157 N N . ALA A 1 287 ? 24.183 7.642 -24.503 1.00 98.38 287 ALA A N 1
ATOM 2158 C CA . ALA A 1 287 ? 22.888 7.544 -25.177 1.00 98.38 287 ALA A CA 1
ATOM 2159 C C . ALA A 1 287 ? 22.624 8.769 -26.064 1.00 98.38 287 ALA A C 1
ATOM 2161 O O . ALA A 1 287 ? 22.228 8.625 -27.217 1.00 98.38 287 ALA A O 1
ATOM 2162 N N . GLY A 1 288 ? 22.932 9.969 -25.557 1.00 98.44 288 GLY A N 1
ATOM 2163 C CA . GLY A 1 288 ? 22.822 11.214 -26.317 1.00 98.44 288 GLY A CA 1
ATOM 2164 C C . GLY A 1 288 ? 23.778 11.284 -27.511 1.00 98.44 288 GLY A C 1
ATOM 2165 O O . GLY A 1 288 ? 23.352 11.627 -28.609 1.00 98.44 288 GLY A O 1
ATOM 2166 N N . VAL A 1 289 ? 25.054 10.925 -27.325 1.00 98.38 289 VAL A N 1
ATOM 2167 C CA . VAL A 1 289 ? 26.071 10.949 -28.400 1.00 98.38 289 VAL A CA 1
ATOM 2168 C C . VAL A 1 289 ? 25.776 9.925 -29.498 1.00 98.38 289 VAL A C 1
ATOM 2170 O O . VAL A 1 289 ? 26.079 10.167 -30.663 1.00 98.38 289 VAL A O 1
ATOM 2173 N N . THR A 1 290 ? 25.209 8.778 -29.130 1.00 98.00 290 THR A N 1
ATOM 2174 C CA . THR A 1 290 ? 24.902 7.676 -30.057 1.00 98.00 290 THR A CA 1
ATOM 2175 C C . THR A 1 290 ? 23.474 7.708 -30.595 1.00 98.00 290 THR A C 1
ATOM 2177 O O . THR A 1 290 ? 23.113 6.839 -31.386 1.00 98.00 290 THR A O 1
ATOM 2180 N N . GLU A 1 291 ? 22.673 8.695 -30.182 1.00 97.88 291 GLU A N 1
ATOM 2181 C CA . GLU A 1 291 ? 21.253 8.835 -30.528 1.00 97.88 291 GLU A CA 1
ATOM 2182 C C . GLU A 1 291 ? 20.422 7.576 -30.204 1.00 97.88 291 GLU A C 1
ATOM 2184 O O . GLU A 1 291 ? 19.454 7.249 -30.893 1.00 97.88 291 GLU A O 1
ATOM 2189 N N . LEU A 1 292 ? 20.796 6.855 -29.139 1.00 97.31 292 LEU A N 1
ATOM 2190 C CA . LEU A 1 292 ? 20.090 5.657 -28.691 1.00 97.31 292 LEU A CA 1
ATOM 2191 C C . LEU A 1 292 ? 18.892 6.021 -27.801 1.00 97.31 292 LEU A C 1
ATOM 2193 O O . LEU A 1 292 ? 19.086 6.640 -26.752 1.00 97.31 292 LEU A O 1
ATOM 2197 N N . PRO A 1 293 ? 17.659 5.609 -28.161 1.00 97.44 293 PRO A N 1
ATOM 2198 C CA . PRO A 1 293 ? 16.494 5.792 -27.301 1.00 97.44 293 PRO A CA 1
ATOM 2199 C C . PRO A 1 293 ? 16.643 5.008 -25.993 1.00 97.44 293 PRO A C 1
ATOM 2201 O O . PRO A 1 293 ? 17.032 3.839 -26.024 1.00 97.44 293 PRO A O 1
ATOM 2204 N N . LEU A 1 294 ? 16.288 5.608 -24.859 1.00 95.12 294 LEU A N 1
ATOM 2205 C CA . LEU A 1 294 ? 16.281 4.960 -23.546 1.00 95.12 294 LEU A CA 1
ATOM 2206 C C . LEU A 1 294 ? 15.166 5.529 -22.665 1.00 95.12 294 LEU A C 1
ATOM 2208 O O . LEU A 1 294 ? 14.920 6.753 -22.767 1.00 95.12 294 LEU A O 1
#

Secondary structure (DSSP, 8-state):
-EEEEEEEEETTSSHHHHHHHHHHHHHHTT-EEEEEEE--S-SS-SEEEEEEEEESS---S--SSEEEEEESSHHHHHTTGGGEEEEEEEEE-TTT----GGG-TTS-GGGEEE--HHHHHHHHHSSSTTHHHHHHHHHHHHHT--HHHHHHHHHHHHGGG-HHHHHHHHHHHHHHHHHHHHTT-S-SSPPPP---------HHHHHHHHHHHTT--EEEE---TTTHHHHHHHHHHTTTSS-EEEE-SSHHHHHHHHHHHHHTT--EEEE--HHHHHHHHHHHHHHHHHT---

Radius of gyration: 22.43 Å; Cα contacts (8 Å, |Δi|>4): 523; chains: 1; bounding box: 54×41×63 Å

pLDDT: mean 94.71, std 4.11, range [74.88, 98.69]

Foldseek 3Di:
DKAKEKEKDKPPLCQVVLLVLLQQLLVQLVWAKDKDKDDDPDPGIDMIMIIIITHNDHDDDDDLAHQEYEYPEVCSCVVNLVNYDQNHAYEDQCVPYPDDCVVRVRDDPVNYDHDNLQVLLCVQQVGSSLSSLLSSLLVCQLVQGDLVSSLVSLCVSCVVVDDSSSVSNNSSSVSSNVVSVVVVSGDPDHRHGDPDDDDDDDPLLVVLVVCVVVQAAEEFEEDDPPNNVNLVNQVVCVVPGNHDYYHDPALCRRLVRQQVVQVVPGRGDYDDDDVSVVVCVVVVVVCVVVVGHD

Sequence (294 aa):
MVCNWKIAGRAGEGISAAGFMMGKTAQRHGLNIFEYSEYPSLIRGGHTSSQVLMSDQPVSCQQKDVSIMVALNEDSIRLHTEEFTAATKILLDTDTIKIDWSKYPTIQQSQVIHVPFAKIARDATGKSLASDIVALAVSCSLIGLSKDIFEQVVKEFFEKKGEEVVAENIKAAESAFAFANEQKLTSTTPIQPTTTQSLYISGAEAIGLGALSAGVKYFAAYPMTPTSNLMHFMADAQNYYPLIVKHAEDEISAINHALGASFTGVRAMTGTAGGGFALMVESVSLAGVTELPL